Protein AF-A0A0L0FDW2-F1 (afdb_monomer)

Mean predicted aligned error: 7.67 Å

InterPro domains:
  IPR010473 Formin, GTPase-binding domain [PF06371] (20-136)
  IPR010473 Formin, GTPase-binding domain [SM01140] (1-137)
  IPR011989 Armadillo-like helical [G3DSA:1.25.10.10] (19-180)
  IPR016024 Armadillo-type fold [SSF48371] (29-174)

Nearest PDB structures (foldseek):
  2bnx-assembly1_A  TM=8.601E-01  e=2.498E-05  Mus musculus
  4yc7-assembly1_B  TM=8.307E-01  e=2.273E-05  Homo sapiens
  2bnx-assembly1_B  TM=8.643E-01  e=4.007E-05  Mus musculus
  3obv-assembly2_D  TM=8.385E-01  e=9.833E-05  Mus musculus
  4ydh-assembly1_C  TM=8.396E-01  e=1.245E-04  Homo sapiens

Sequence (180 aa):
GQAHTVEGLIQDLNGATAASDWSVDTADQLKTLKVLRIALATGALTWLESFHTSDGLAALCSATCKEIAMFPKRSAQNGSPVLQECALSLTAYMDFKEGFKSVLKSSECLQLLVKLLNIPDPKVAQNTCELLTVILYARTGHLQVMRAFTKAVPHGRNRFRSLVAQMASKPTAALMVCGL

Secondary structure (DSSP, 8-state):
-----HHHHHHHHHHHHH--STT--HHHHHHHHHHHHHHHHHS-HHHHHHHHHTTHHHHHHHHHHHHHHHHHHHGGGT-HHHHHHHHHHHHHHHHSHHHHHHHHH-HHHHHHHHHHHTSS-HHHHHHHHHHHHHHHTSTTHHHHHHHHHHHHS-TTS-TTHHHHHHHHSS--GGGGGG--

pLDDT: mean 82.85, std 17.29, range [31.41, 97.62]

Structure (mmCIF, N/CA/C/O backbone):
data_AF-A0A0L0FDW2-F1
#
_entry.id   AF-A0A0L0FDW2-F1
#
loop_
_atom_site.group_PDB
_atom_site.id
_atom_site.type_symbol
_atom_site.label_atom_id
_atom_site.label_alt_id
_atom_site.label_comp_id
_atom_site.label_asym_id
_atom_site.label_entity_id
_atom_site.label_seq_id
_atom_site.pdbx_PDB_ins_code
_atom_site.Cartn_x
_atom_site.Cartn_y
_atom_site.Cartn_z
_atom_site.occupancy
_atom_site.B_iso_or_equiv
_atom_site.auth_seq_id
_atom_site.auth_comp_id
_atom_site.auth_asym_id
_atom_site.auth_atom_id
_atom_site.pdbx_PDB_model_num
ATOM 1 N N . GLY A 1 1 ? -8.413 20.274 14.808 1.00 38.38 1 GLY A N 1
ATOM 2 C CA . GLY A 1 1 ? -8.154 19.331 13.709 1.00 38.38 1 GLY A CA 1
ATOM 3 C C . GLY A 1 1 ? -9.485 18.845 13.200 1.00 38.38 1 GLY A C 1
ATOM 4 O O . GLY A 1 1 ? -10.255 18.345 14.007 1.00 38.38 1 GLY A O 1
ATOM 5 N N . GLN A 1 2 ? -9.803 19.068 11.926 1.00 41.16 2 GLN A N 1
ATOM 6 C CA . GLN A 1 2 ? -10.971 18.428 11.321 1.00 41.16 2 GLN A CA 1
ATOM 7 C C . GLN A 1 2 ? -10.688 16.926 11.250 1.00 41.16 2 GLN A C 1
ATOM 9 O O . GLN A 1 2 ? -9.696 16.514 10.653 1.00 41.16 2 GLN A O 1
ATOM 14 N N . ALA A 1 3 ? -11.517 16.121 11.908 1.00 53.34 3 ALA A N 1
ATOM 15 C CA . ALA A 1 3 ? -11.514 14.685 11.694 1.00 53.34 3 ALA A CA 1
ATOM 16 C C . ALA A 1 3 ? -12.042 14.448 10.274 1.00 53.34 3 ALA A C 1
ATOM 18 O O . ALA A 1 3 ? -13.223 14.667 10.012 1.00 53.34 3 ALA A O 1
ATOM 19 N N . HIS A 1 4 ? -11.161 14.080 9.344 1.00 72.44 4 HIS A N 1
ATOM 20 C CA . HIS A 1 4 ? -11.595 13.623 8.030 1.00 72.44 4 HIS A CA 1
ATOM 21 C C . HIS A 1 4 ? -12.392 12.325 8.220 1.00 72.44 4 HIS A C 1
ATOM 23 O O . HIS A 1 4 ? -11.932 11.400 8.897 1.00 72.44 4 HIS A O 1
ATOM 29 N N . THR A 1 5 ? -13.608 12.278 7.678 1.00 89.44 5 THR A N 1
ATOM 30 C CA . THR A 1 5 ? -14.436 11.069 7.716 1.00 89.44 5 THR A CA 1
ATOM 31 C C . THR A 1 5 ? -13.824 9.996 6.818 1.00 89.44 5 THR A C 1
ATOM 33 O O . THR A 1 5 ? -13.103 10.305 5.864 1.00 89.44 5 THR A O 1
ATOM 36 N N . VAL A 1 6 ? -14.092 8.728 7.132 1.00 91.56 6 VAL A N 1
ATOM 37 C CA . VAL A 1 6 ? -13.619 7.590 6.330 1.00 91.56 6 VAL A CA 1
ATOM 38 C C . VAL A 1 6 ? -14.132 7.710 4.898 1.00 91.56 6 VAL A C 1
ATOM 40 O O . VAL A 1 6 ? -13.360 7.608 3.948 1.00 91.56 6 VAL A O 1
ATOM 43 N N . GLU A 1 7 ? -15.419 8.008 4.750 1.00 91.44 7 GLU A N 1
ATOM 44 C CA . GLU A 1 7 ? -16.098 8.141 3.467 1.00 91.44 7 GLU A CA 1
ATOM 45 C C . GLU A 1 7 ? -15.519 9.298 2.652 1.00 91.44 7 GLU A C 1
ATOM 47 O O . GLU A 1 7 ? -15.311 9.150 1.451 1.00 91.44 7 GLU A O 1
ATOM 52 N N . GLY A 1 8 ? -15.191 10.417 3.311 1.00 90.31 8 GLY A N 1
ATOM 53 C CA . GLY A 1 8 ? -14.559 11.568 2.672 1.00 90.31 8 GLY A CA 1
ATOM 54 C C . GLY A 1 8 ? -13.188 11.219 2.100 1.00 90.31 8 GLY A C 1
ATOM 55 O O . GLY A 1 8 ? -12.939 11.467 0.928 1.00 90.31 8 GLY A O 1
ATOM 56 N N . LEU A 1 9 ? -12.326 10.551 2.876 1.00 91.38 9 LEU A N 1
ATOM 57 C CA . LEU A 1 9 ? -11.007 10.140 2.377 1.00 91.38 9 LEU A CA 1
ATOM 58 C C . LEU A 1 9 ? -11.100 9.114 1.249 1.00 91.38 9 LEU A C 1
ATOM 60 O O . LEU A 1 9 ? -10.334 9.187 0.292 1.00 91.38 9 LEU A O 1
ATOM 64 N N . ILE A 1 10 ? -12.025 8.158 1.336 1.00 91.19 10 ILE A N 1
ATOM 65 C CA . ILE A 1 10 ? -12.233 7.172 0.269 1.00 91.19 10 ILE A CA 1
ATOM 66 C C . ILE A 1 10 ? -12.749 7.859 -0.996 1.00 91.19 10 ILE A C 1
ATOM 68 O O . ILE A 1 10 ? -12.279 7.557 -2.096 1.00 91.19 10 ILE A O 1
ATOM 72 N N . GLN A 1 11 ? -13.667 8.813 -0.852 1.00 89.56 11 GLN A N 1
ATOM 73 C CA . GLN A 1 11 ? -14.139 9.626 -1.961 1.00 89.56 11 GLN A CA 1
ATOM 74 C C . GLN A 1 11 ? -13.021 10.488 -2.544 1.00 89.56 11 GLN A C 1
ATOM 76 O O . GLN A 1 11 ? -12.950 10.574 -3.760 1.00 89.56 11 GLN A O 1
ATOM 81 N N . ASP A 1 12 ? -12.128 11.064 -1.744 1.00 89.50 12 ASP A N 1
ATOM 82 C CA . ASP A 1 12 ? -10.996 11.853 -2.242 1.00 89.50 12 ASP A CA 1
ATOM 83 C C . ASP A 1 12 ? -10.001 10.967 -3.014 1.00 89.50 12 ASP A C 1
ATOM 85 O O . ASP A 1 12 ? -9.594 11.304 -4.129 1.00 89.50 12 ASP A O 1
ATOM 89 N N . LEU A 1 13 ? -9.675 9.782 -2.476 1.00 87.56 13 LEU A N 1
ATOM 90 C CA . LEU A 1 13 ? -8.828 8.786 -3.148 1.00 87.56 13 LEU A CA 1
ATOM 91 C C . LEU A 1 13 ? -9.428 8.339 -4.486 1.00 87.56 13 LEU A C 1
ATOM 93 O O . LEU A 1 13 ? -8.699 8.200 -5.467 1.00 87.56 13 LEU A O 1
ATOM 97 N N . ASN A 1 14 ? -10.746 8.128 -4.534 1.00 84.69 14 ASN A N 1
ATOM 98 C CA . ASN A 1 14 ? -11.467 7.716 -5.737 1.00 84.69 14 ASN A CA 1
ATOM 99 C C . ASN A 1 14 ? -11.784 8.894 -6.675 1.00 84.69 14 ASN A C 1
ATOM 101 O O . ASN A 1 14 ? -11.825 8.727 -7.889 1.00 84.69 14 ASN A O 1
ATOM 105 N N . GLY A 1 15 ? -11.982 10.103 -6.167 1.00 71.12 15 GLY A N 1
ATOM 106 C CA . GLY A 1 15 ? -12.267 11.314 -6.939 1.00 71.12 15 GLY A CA 1
ATOM 107 C C . GLY A 1 15 ? -11.056 11.726 -7.764 1.00 71.12 15 GLY A C 1
ATOM 108 O O . GLY A 1 15 ? -11.181 12.038 -8.949 1.00 71.12 15 GLY A O 1
ATOM 109 N N . ALA A 1 16 ? -9.862 11.536 -7.199 1.00 60.09 16 ALA A N 1
ATOM 110 C CA . ALA A 1 16 ? -8.617 11.571 -7.949 1.00 60.09 16 ALA A CA 1
ATOM 111 C C . ALA A 1 16 ? -8.570 10.546 -9.097 1.00 60.09 16 ALA A C 1
ATOM 113 O O . ALA A 1 16 ? -7.765 10.709 -10.013 1.00 60.09 16 ALA A O 1
ATOM 114 N N . THR A 1 17 ? -9.419 9.507 -9.110 1.00 51.06 17 THR A N 1
ATOM 115 C CA . THR A 1 17 ? -9.503 8.511 -10.195 1.00 51.06 17 THR A CA 1
ATOM 116 C C . THR A 1 17 ? -10.485 8.881 -11.310 1.00 51.06 17 THR A C 1
ATOM 118 O O . THR A 1 17 ? -10.155 8.602 -12.463 1.00 51.06 17 THR A O 1
ATOM 121 N N . ALA A 1 18 ? -11.597 9.568 -11.011 1.00 47.50 18 ALA A N 1
ATOM 122 C CA . ALA A 1 18 ? -12.702 9.829 -11.948 1.00 47.50 18 ALA A CA 1
ATOM 123 C C . ALA A 1 18 ? -12.450 10.964 -12.959 1.00 47.50 18 ALA A C 1
ATOM 125 O O . ALA A 1 18 ? -13.062 10.985 -14.027 1.00 47.50 18 ALA A O 1
ATOM 126 N N . ALA A 1 19 ? -11.539 11.892 -12.663 1.00 44.72 19 ALA A N 1
ATOM 127 C CA . ALA A 1 19 ? -11.177 12.935 -13.613 1.00 44.72 19 ALA A CA 1
ATOM 128 C C . ALA A 1 19 ? -10.346 12.343 -14.770 1.00 44.72 19 ALA A C 1
ATOM 130 O O . ALA A 1 19 ? -9.194 11.930 -14.594 1.00 44.72 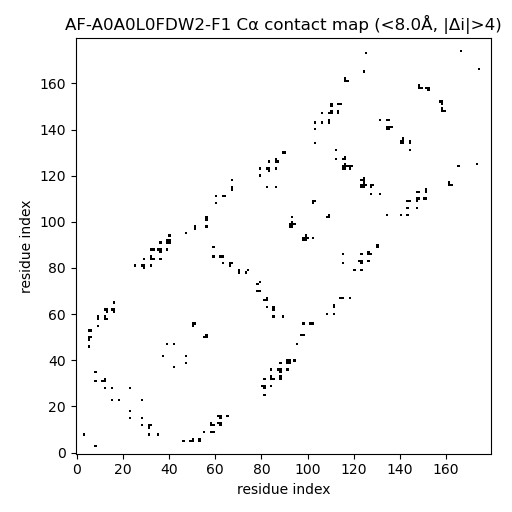19 ALA A O 1
ATOM 131 N N . SER A 1 20 ? -10.940 12.325 -15.967 1.00 45.78 20 SER A N 1
ATOM 132 C CA . SER A 1 20 ? -10.237 12.236 -17.256 1.00 45.78 20 SER A CA 1
ATOM 133 C C . SER A 1 20 ? -9.323 13.443 -17.500 1.00 45.78 20 SER A C 1
ATOM 135 O O . SER A 1 20 ? -8.468 13.400 -18.385 1.00 45.78 20 SER A O 1
ATOM 137 N N . ASP A 1 21 ? -9.476 14.493 -16.690 1.00 44.28 21 ASP A N 1
ATOM 138 C CA . ASP A 1 21 ? -8.545 15.602 -16.601 1.00 44.28 21 ASP A CA 1
ATOM 139 C C . ASP A 1 21 ? -7.313 15.192 -15.794 1.00 44.28 21 ASP A C 1
ATOM 141 O O . ASP A 1 21 ? -7.313 14.988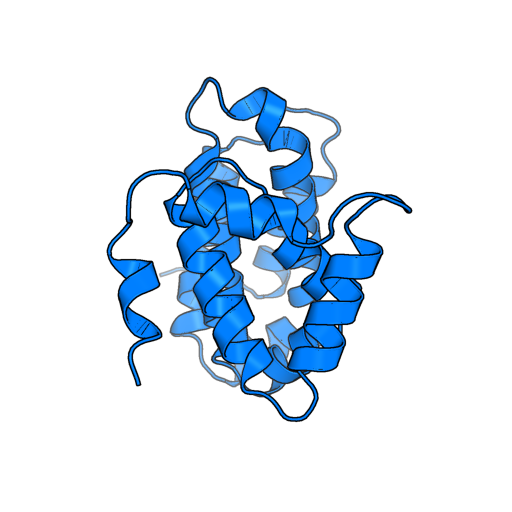 -14.581 1.00 44.28 21 ASP A O 1
ATOM 145 N N . TRP A 1 22 ? -6.208 15.106 -16.519 1.00 52.22 22 TRP A N 1
ATOM 146 C CA . TRP A 1 22 ? -4.833 14.922 -16.059 1.00 52.22 22 TRP A CA 1
ATOM 147 C C . TRP A 1 22 ? -4.347 16.029 -15.099 1.00 52.22 22 TRP A C 1
ATOM 149 O O . TRP A 1 22 ? -3.197 15.978 -14.661 1.00 52.22 22 TRP A O 1
ATOM 159 N N . SER A 1 23 ? -5.209 16.996 -14.763 1.00 49.44 23 SER A N 1
ATOM 160 C CA . SER A 1 23 ? -4.947 18.136 -13.888 1.00 49.44 23 SER A CA 1
ATOM 161 C C . SER A 1 23 ? -5.224 17.877 -12.407 1.00 49.44 23 SER A C 1
ATOM 163 O O . SER A 1 23 ? -5.205 18.842 -11.648 1.00 49.44 23 SER A O 1
ATOM 165 N N . VAL A 1 24 ? -5.506 16.635 -11.973 1.00 57.72 24 VAL A N 1
ATOM 166 C CA . VAL A 1 24 ? -5.530 16.334 -10.528 1.00 57.72 24 VAL A CA 1
ATOM 167 C C . VAL A 1 24 ? -4.195 16.788 -9.953 1.00 57.72 24 VAL A C 1
ATOM 169 O O . VAL A 1 24 ? -3.144 16.237 -10.312 1.00 57.72 24 VAL A O 1
ATOM 172 N N . ASP A 1 25 ? -4.255 17.828 -9.120 1.00 70.81 25 ASP A N 1
ATOM 173 C CA . ASP A 1 25 ? -3.075 18.460 -8.563 1.00 70.81 25 ASP A CA 1
ATOM 174 C C . ASP A 1 25 ? -2.329 17.404 -7.748 1.00 70.81 25 ASP A C 1
ATOM 176 O O . ASP A 1 25 ? -2.845 16.804 -6.803 1.00 70.81 25 ASP A O 1
ATOM 180 N N . THR A 1 26 ? -1.094 17.134 -8.162 1.00 77.12 26 THR A N 1
ATOM 181 C CA . THR A 1 26 ? -0.221 16.175 -7.482 1.00 77.12 26 THR A CA 1
ATOM 182 C C . THR A 1 26 ? -0.021 16.595 -6.020 1.00 77.12 26 THR A C 1
ATOM 184 O O . THR A 1 26 ? 0.167 15.736 -5.159 1.00 77.12 26 THR A O 1
ATOM 187 N N . ALA A 1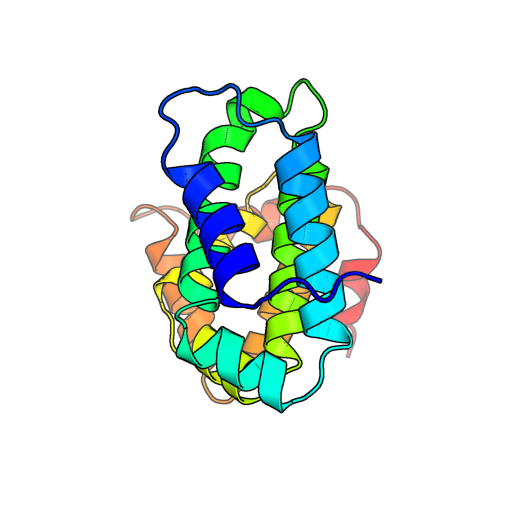 27 ? -0.123 17.897 -5.720 1.00 83.00 27 ALA A N 1
ATOM 188 C CA . ALA A 1 27 ? -0.089 18.428 -4.365 1.00 83.00 27 ALA A CA 1
ATOM 189 C C . ALA A 1 27 ? -1.318 18.028 -3.531 1.00 83.00 27 ALA A C 1
ATOM 191 O O . ALA A 1 27 ? -1.154 17.631 -2.374 1.00 83.00 27 ALA A O 1
ATOM 192 N N . ASP A 1 28 ? -2.521 18.066 -4.107 1.00 84.31 28 ASP A N 1
ATOM 193 C CA . ASP A 1 28 ? -3.753 17.674 -3.414 1.00 84.31 28 ASP A CA 1
ATOM 194 C C . ASP A 1 28 ? -3.771 16.172 -3.138 1.00 84.31 28 ASP A C 1
ATOM 196 O O . ASP A 1 28 ? -3.999 15.756 -2.002 1.00 84.31 28 ASP A O 1
ATOM 200 N N . GLN A 1 29 ? -3.403 15.354 -4.129 1.00 85.62 29 GLN A N 1
ATOM 201 C CA . GLN A 1 29 ? -3.285 13.906 -3.937 1.00 85.62 29 GLN A CA 1
ATOM 202 C C . GLN A 1 29 ? -2.261 13.564 -2.846 1.00 85.62 29 GLN A C 1
ATOM 204 O O . GLN A 1 29 ? -2.504 12.712 -1.987 1.00 85.62 29 GLN A O 1
ATOM 209 N N . LEU A 1 30 ? -1.115 14.253 -2.847 1.00 90.19 30 LEU A N 1
ATOM 210 C CA . LEU A 1 30 ? -0.089 14.084 -1.823 1.00 90.19 30 LEU A CA 1
ATOM 211 C C . LEU A 1 30 ? -0.609 14.459 -0.431 1.00 90.19 30 LEU A C 1
ATOM 213 O O . LEU A 1 30 ? -0.305 13.778 0.549 1.00 90.19 30 LEU A O 1
ATOM 217 N N . LYS A 1 31 ? -1.380 15.544 -0.328 1.00 91.50 31 LYS A N 1
ATOM 218 C CA . LYS A 1 31 ? -1.979 15.995 0.930 1.00 91.50 31 LYS A CA 1
ATOM 219 C C . LYS A 1 31 ? -2.987 14.974 1.454 1.00 91.50 31 LYS A C 1
ATOM 221 O O . LYS A 1 31 ? -2.894 14.606 2.625 1.00 91.50 31 LYS A O 1
ATOM 226 N N . THR A 1 32 ? -3.878 14.473 0.601 1.00 92.50 32 THR A N 1
ATOM 227 C CA . THR A 1 32 ? -4.856 13.433 0.955 1.00 92.50 32 THR A CA 1
ATOM 228 C C . THR A 1 32 ? -4.165 12.171 1.462 1.00 92.50 32 THR A C 1
ATOM 230 O O . THR A 1 32 ? -4.510 11.671 2.531 1.00 92.50 32 THR A O 1
ATOM 233 N N . LEU A 1 33 ? -3.127 11.692 0.768 1.00 94.25 33 LEU A N 1
ATOM 234 C CA . LEU A 1 33 ? -2.369 10.511 1.199 1.00 94.25 33 LEU A CA 1
ATOM 235 C C . LEU A 1 33 ? -1.627 10.731 2.522 1.00 94.25 33 LEU A C 1
ATOM 237 O O . LEU A 1 33 ? -1.595 9.833 3.357 1.00 94.25 33 LEU A O 1
ATOM 241 N N . LYS A 1 34 ? -1.078 11.926 2.768 1.00 95.31 34 LYS A N 1
ATOM 242 C CA . LYS A 1 34 ? -0.451 12.251 4.060 1.00 95.31 34 LYS A CA 1
ATOM 243 C C . LYS A 1 34 ? -1.454 12.228 5.209 1.00 95.31 34 LYS A C 1
ATOM 245 O O . LYS A 1 34 ? -1.144 11.693 6.272 1.00 95.31 34 LYS A O 1
ATOM 250 N N . VAL A 1 35 ? -2.641 12.799 5.001 1.00 95.38 35 VAL A N 1
ATOM 251 C CA . VAL A 1 35 ? -3.737 12.753 5.981 1.00 95.38 35 VAL A CA 1
ATOM 252 C C . VAL A 1 35 ? -4.155 11.307 6.232 1.00 95.38 35 VAL A C 1
ATOM 254 O O . VAL A 1 35 ? -4.236 10.898 7.389 1.00 95.38 35 VAL A O 1
ATOM 257 N N . LEU A 1 36 ? -4.339 10.520 5.167 1.00 96.62 36 LEU A N 1
ATOM 258 C CA . LEU A 1 36 ? -4.668 9.101 5.259 1.00 96.62 36 LEU A CA 1
ATOM 259 C C . LEU A 1 36 ? -3.614 8.326 6.052 1.00 96.62 36 LEU A C 1
ATOM 261 O O . LEU A 1 36 ? -3.969 7.607 6.977 1.00 96.62 36 LEU A O 1
ATOM 265 N N . ARG A 1 37 ? -2.325 8.486 5.735 1.00 97.06 37 ARG A N 1
ATOM 266 C CA . ARG A 1 37 ? -1.232 7.809 6.442 1.00 97.06 37 ARG A CA 1
ATOM 267 C C . ARG A 1 37 ? -1.264 8.100 7.938 1.00 97.06 37 ARG A C 1
ATOM 269 O O . ARG A 1 37 ? -1.110 7.184 8.738 1.00 97.06 37 ARG A O 1
ATOM 276 N N . ILE A 1 38 ? -1.451 9.366 8.316 1.00 96.50 38 ILE A N 1
ATOM 277 C CA . ILE A 1 38 ? -1.544 9.760 9.727 1.00 96.50 38 ILE A CA 1
ATOM 278 C C . ILE A 1 38 ? -2.771 9.106 10.368 1.00 96.50 38 ILE A C 1
ATOM 280 O O . ILE A 1 38 ? -2.640 8.496 11.423 1.00 96.50 38 ILE A O 1
ATOM 284 N N . ALA A 1 39 ? -3.935 9.163 9.718 1.00 95.94 39 ALA A N 1
ATOM 285 C CA . ALA A 1 39 ? -5.157 8.541 10.225 1.00 95.94 39 ALA A CA 1
ATOM 286 C C . ALA A 1 39 ? -5.025 7.015 10.380 1.00 95.94 39 ALA A C 1
ATOM 288 O O . ALA A 1 39 ? -5.477 6.465 11.377 1.00 95.94 39 ALA A O 1
ATOM 289 N N . LEU A 1 40 ? -4.344 6.339 9.452 1.00 97.06 40 LEU A N 1
ATOM 290 C CA . LEU A 1 40 ? -4.040 4.911 9.541 1.00 97.06 40 LEU A CA 1
ATOM 291 C C . LEU A 1 40 ? -3.070 4.586 10.686 1.00 97.06 40 LEU A C 1
ATOM 293 O O . LEU A 1 40 ? -3.233 3.577 11.360 1.00 97.06 40 LEU A O 1
ATOM 297 N N . ALA A 1 41 ? -2.074 5.441 10.922 1.00 96.31 41 ALA A N 1
ATOM 298 C CA . ALA A 1 41 ? -1.050 5.204 11.937 1.00 96.31 41 ALA A CA 1
ATOM 299 C C . ALA A 1 41 ? -1.507 5.555 13.364 1.00 96.31 41 ALA A C 1
ATOM 301 O O . ALA A 1 41 ? -1.050 4.943 14.325 1.00 96.31 41 ALA A O 1
ATOM 302 N N . THR A 1 42 ? -2.368 6.566 13.522 1.00 95.44 42 THR A N 1
ATOM 303 C CA . THR A 1 42 ? -2.741 7.112 14.841 1.00 95.44 42 THR A CA 1
ATOM 304 C C . THR A 1 42 ? -4.239 7.069 15.128 1.00 95.44 42 THR A C 1
ATOM 306 O O . THR A 1 42 ? -4.670 7.526 16.185 1.00 95.44 42 THR A O 1
ATOM 309 N N . GLY A 1 43 ? -5.052 6.602 14.181 1.00 92.00 43 GLY A N 1
ATOM 310 C CA . GLY A 1 43 ? -6.500 6.522 14.326 1.00 92.00 43 GLY A CA 1
ATOM 311 C C . GLY A 1 43 ? -6.927 5.520 15.394 1.00 92.00 43 GLY A C 1
ATOM 312 O O . GLY A 1 43 ? -6.233 4.548 15.690 1.00 92.00 43 GLY A O 1
ATOM 313 N N . ALA A 1 44 ? -8.108 5.747 15.969 1.00 95.19 44 ALA A N 1
ATOM 314 C CA . ALA A 1 44 ? -8.730 4.764 16.845 1.00 95.19 44 ALA A CA 1
ATOM 315 C C . ALA A 1 44 ? -9.049 3.477 16.065 1.00 95.19 44 ALA A C 1
ATOM 317 O O . ALA A 1 44 ? -9.351 3.525 14.872 1.00 95.19 44 ALA A O 1
ATOM 318 N N . LEU A 1 45 ? -9.065 2.335 16.758 1.00 94.94 45 LEU A N 1
ATOM 319 C CA . LEU A 1 45 ? -9.380 1.037 16.150 1.00 94.94 45 LEU A CA 1
ATOM 320 C C . LEU A 1 45 ? -10.712 1.054 15.383 1.00 94.94 45 LEU A C 1
ATOM 322 O O . LEU A 1 45 ? -10.777 0.551 14.269 1.00 94.94 45 LEU A O 1
ATOM 326 N N . THR A 1 46 ? -11.739 1.711 15.925 1.00 95.88 46 THR A N 1
ATOM 327 C CA . THR A 1 46 ? -13.055 1.849 15.280 1.00 95.88 46 THR A CA 1
ATOM 328 C C . THR A 1 46 ? -12.994 2.596 13.947 1.00 95.88 46 THR A C 1
ATOM 330 O O . THR A 1 46 ? -13.749 2.293 13.025 1.00 95.88 46 THR A O 1
ATOM 333 N N . TRP A 1 47 ? -12.080 3.560 13.816 1.00 96.12 47 TRP A N 1
ATOM 334 C CA . TRP A 1 47 ? -11.850 4.272 12.562 1.00 96.12 47 TRP A CA 1
ATOM 335 C C . TRP A 1 47 ? -11.157 3.365 11.537 1.00 96.12 47 TRP A C 1
ATOM 337 O O . TRP A 1 47 ? -11.573 3.321 10.381 1.00 96.12 47 TRP A O 1
ATOM 347 N N . LEU A 1 48 ? -10.152 2.590 11.966 1.00 96.75 48 LEU A N 1
ATOM 348 C CA . LEU A 1 48 ? -9.449 1.620 11.114 1.00 96.75 48 LEU A CA 1
ATOM 349 C C . LEU A 1 48 ? -10.382 0.514 10.615 1.00 96.75 48 LEU A C 1
ATOM 351 O O . LEU A 1 48 ? -10.335 0.150 9.441 1.00 96.75 48 LEU A O 1
ATOM 355 N N . GLU A 1 49 ? -11.246 0.007 11.493 1.00 97.00 49 GLU A N 1
ATOM 356 C CA . GLU A 1 49 ? -12.278 -0.969 11.150 1.00 97.00 49 GLU A CA 1
ATOM 357 C C . GLU A 1 49 ? -13.252 -0.394 10.124 1.00 97.00 49 GLU A C 1
ATOM 359 O O . GLU A 1 49 ? -13.494 -1.043 9.112 1.00 97.00 49 GLU A O 1
ATOM 364 N N . SER A 1 50 ? -13.728 0.840 10.326 1.00 97.06 50 SER A N 1
ATOM 365 C CA . SER A 1 50 ? -14.603 1.524 9.366 1.00 97.06 50 SER A CA 1
ATOM 366 C C . SER A 1 50 ? -13.933 1.723 8.001 1.00 97.06 50 SER A C 1
ATOM 368 O O . SER A 1 50 ? -14.524 1.427 6.962 1.00 97.06 50 SER A O 1
ATOM 370 N N . PHE A 1 51 ? -12.665 2.147 7.974 1.00 97.19 51 PHE A N 1
ATOM 371 C CA . PHE A 1 51 ? -11.906 2.261 6.727 1.00 97.19 51 PHE A CA 1
ATOM 372 C C . PHE A 1 51 ? -11.727 0.904 6.035 1.00 97.19 51 PHE A C 1
ATOM 374 O O . PHE A 1 51 ? -11.846 0.802 4.815 1.00 97.19 51 PHE A O 1
ATOM 381 N N . HIS A 1 52 ? -11.472 -0.159 6.801 1.00 96.50 52 HIS A N 1
ATOM 382 C CA . HIS A 1 52 ? -11.344 -1.514 6.274 1.00 96.50 52 HIS A CA 1
ATOM 383 C C . HIS A 1 52 ? -12.660 -2.049 5.692 1.00 96.50 52 HIS A C 1
ATOM 385 O O . HIS A 1 52 ? -12.635 -2.614 4.601 1.00 96.50 52 HIS A O 1
ATOM 391 N N . THR A 1 53 ? -13.789 -1.868 6.382 1.00 97.00 53 THR A N 1
ATOM 392 C CA . THR A 1 53 ? -15.101 -2.358 5.928 1.00 97.00 53 THR A CA 1
ATOM 393 C C . THR A 1 53 ? -15.684 -1.541 4.780 1.00 97.00 53 THR A C 1
ATOM 395 O O . THR A 1 53 ? -16.513 -2.061 4.040 1.00 97.00 53 THR A O 1
ATOM 398 N N . SER A 1 54 ? -15.231 -0.300 4.596 1.00 95.88 54 SER A N 1
ATOM 399 C CA . SER A 1 54 ? -15.688 0.607 3.534 1.00 95.88 54 SER A CA 1
ATOM 400 C C . SER A 1 54 ? -14.864 0.512 2.240 1.00 95.88 54 SER A C 1
ATOM 402 O O . SER A 1 54 ? -14.786 1.479 1.491 1.00 95.88 54 SER A O 1
ATOM 404 N N . ASP A 1 55 ? -14.207 -0.621 1.975 1.00 94.81 55 ASP A N 1
ATOM 405 C CA . ASP A 1 55 ? -13.331 -0.830 0.807 1.00 94.81 55 ASP A CA 1
ATOM 406 C C . ASP A 1 55 ? -12.110 0.113 0.730 1.00 94.81 55 ASP A C 1
ATOM 408 O O . ASP A 1 55 ? -11.533 0.344 -0.339 1.00 94.81 55 ASP A O 1
ATOM 412 N N . GLY A 1 56 ? -11.630 0.614 1.873 1.00 96.19 56 GLY A N 1
ATOM 413 C CA . GLY A 1 56 ? -10.499 1.544 1.926 1.00 96.19 56 GLY A CA 1
ATOM 414 C C . GLY A 1 56 ? -9.201 0.992 1.322 1.00 96.19 56 GLY A C 1
ATOM 415 O O . GLY A 1 56 ? -8.459 1.729 0.668 1.00 96.19 56 GLY A O 1
ATOM 416 N N . LEU A 1 57 ? -8.944 -0.320 1.445 1.00 97.00 57 LEU A N 1
ATOM 417 C CA . LEU A 1 57 ? -7.805 -0.960 0.770 1.00 97.00 57 LEU A CA 1
ATOM 418 C C . LEU A 1 57 ? -7.939 -0.880 -0.756 1.00 97.00 57 LEU A C 1
ATOM 420 O O . LEU A 1 57 ? -6.961 -0.582 -1.438 1.00 97.00 57 LEU A O 1
ATOM 424 N N . ALA A 1 58 ? -9.133 -1.130 -1.297 1.00 96.00 58 ALA A N 1
ATOM 425 C CA . ALA A 1 58 ? -9.362 -1.087 -2.736 1.00 96.00 58 ALA A CA 1
ATOM 426 C C . ALA A 1 58 ? -9.161 0.335 -3.280 1.00 96.00 58 ALA A C 1
ATOM 428 O O . ALA A 1 58 ? -8.487 0.505 -4.299 1.00 96.00 58 ALA A O 1
ATOM 429 N N . ALA A 1 59 ? -9.654 1.350 -2.564 1.00 95.12 59 ALA A N 1
ATOM 430 C CA . ALA A 1 59 ? -9.435 2.755 -2.903 1.00 95.12 59 ALA A CA 1
ATOM 431 C C . ALA A 1 59 ? -7.939 3.121 -2.897 1.00 95.12 59 ALA A C 1
ATOM 433 O O . ALA A 1 59 ? -7.429 3.690 -3.866 1.00 95.12 59 ALA A O 1
ATOM 434 N N . LEU A 1 60 ? -7.199 2.717 -1.857 1.00 96.00 60 LEU A N 1
ATOM 435 C CA . LEU A 1 60 ? -5.755 2.951 -1.761 1.00 96.00 60 LEU A CA 1
ATOM 436 C C . LEU A 1 60 ? -4.974 2.233 -2.876 1.00 96.00 60 LEU A C 1
ATOM 438 O O . LEU A 1 60 ? -4.083 2.822 -3.496 1.00 96.00 60 LEU A O 1
ATOM 442 N N . CYS A 1 61 ? -5.321 0.980 -3.188 1.00 95.62 61 CYS A N 1
ATOM 443 C CA . CYS A 1 61 ? -4.723 0.246 -4.303 1.00 95.62 61 CYS A CA 1
ATOM 444 C C . CYS A 1 61 ? -5.036 0.900 -5.656 1.00 95.62 61 CYS A C 1
ATOM 446 O O . CYS A 1 61 ? -4.150 0.993 -6.506 1.00 95.62 61 CYS A O 1
ATOM 448 N N . SER A 1 62 ? -6.265 1.376 -5.859 1.00 93.25 62 SER A N 1
ATOM 449 C CA . SER A 1 62 ? -6.676 2.069 -7.084 1.00 93.25 62 SER A CA 1
ATOM 450 C C . SER A 1 62 ? -5.870 3.355 -7.295 1.00 93.25 62 SER A C 1
ATOM 452 O O . SER A 1 62 ? -5.241 3.528 -8.344 1.00 93.25 62 SER A O 1
ATOM 454 N N . ALA A 1 63 ? -5.780 4.198 -6.260 1.00 91.50 63 ALA A N 1
ATOM 455 C CA . ALA A 1 63 ? -4.980 5.421 -6.278 1.00 91.50 63 ALA A CA 1
ATOM 456 C C . ALA A 1 63 ? -3.498 5.127 -6.572 1.00 91.50 63 ALA A C 1
ATOM 458 O O . ALA A 1 63 ? -2.894 5.736 -7.455 1.00 91.50 63 ALA A O 1
ATOM 459 N N . THR A 1 64 ? -2.928 4.121 -5.903 1.00 93.00 64 THR A N 1
ATOM 460 C CA . THR A 1 64 ? -1.539 3.693 -6.128 1.00 93.00 64 THR A CA 1
ATOM 461 C C . THR A 1 64 ? -1.317 3.207 -7.562 1.00 93.00 64 THR A C 1
ATOM 463 O O . THR A 1 64 ? -0.331 3.572 -8.199 1.00 93.00 64 THR A O 1
ATOM 466 N N . CYS A 1 65 ? -2.235 2.402 -8.102 1.00 91.88 65 CYS A N 1
ATOM 467 C CA . CYS A 1 65 ? -2.150 1.887 -9.467 1.00 91.88 65 CYS A CA 1
ATOM 468 C C . CYS A 1 65 ? -2.163 3.022 -10.503 1.00 91.88 65 CYS A C 1
ATOM 470 O O . CYS A 1 65 ? -1.361 3.010 -11.441 1.00 91.88 65 CYS A O 1
ATOM 472 N N . LYS A 1 66 ? -3.024 4.030 -10.304 1.00 88.38 66 LYS A N 1
ATOM 473 C CA . LYS A 1 66 ? -3.087 5.222 -11.160 1.00 88.38 66 LYS A CA 1
ATOM 474 C C . LYS A 1 66 ? -1.772 5.998 -11.129 1.00 88.38 66 LYS A C 1
ATOM 476 O O . LYS A 1 66 ? -1.245 6.338 -12.186 1.00 88.38 66 LYS A O 1
ATOM 481 N N . GLU A 1 67 ? -1.201 6.216 -9.948 1.00 88.06 67 GLU A N 1
ATOM 482 C CA . GLU A 1 67 ? 0.075 6.927 -9.818 1.00 88.06 67 GLU A CA 1
ATOM 483 C C . GLU A 1 67 ? 1.241 6.166 -10.459 1.00 88.06 67 GLU A C 1
ATOM 485 O O . GLU A 1 67 ? 2.059 6.772 -11.148 1.00 88.06 67 GLU A O 1
ATOM 490 N N . ILE A 1 68 ? 1.281 4.833 -10.351 1.00 89.19 68 ILE A N 1
ATOM 491 C CA . ILE A 1 68 ? 2.273 4.014 -11.070 1.00 89.19 68 ILE A CA 1
ATOM 492 C C . ILE A 1 68 ? 2.129 4.195 -12.585 1.00 89.19 68 ILE A C 1
ATOM 494 O O . ILE A 1 68 ? 3.128 4.350 -13.286 1.00 89.19 68 ILE A O 1
ATOM 498 N N . ALA A 1 69 ? 0.898 4.191 -13.102 1.00 88.19 69 ALA A N 1
ATOM 499 C CA . ALA A 1 69 ? 0.643 4.384 -14.528 1.00 88.19 69 ALA A CA 1
ATOM 500 C C . ALA A 1 69 ? 1.030 5.795 -15.011 1.00 88.19 69 ALA A C 1
ATOM 502 O O . ALA A 1 69 ? 1.458 5.966 -16.154 1.00 88.19 69 ALA A O 1
ATOM 503 N N . MET A 1 70 ? 0.907 6.801 -14.142 1.00 83.62 70 MET A N 1
ATOM 504 C CA . MET A 1 70 ? 1.254 8.195 -14.436 1.00 83.62 70 MET A CA 1
ATOM 505 C C . MET A 1 70 ? 2.731 8.519 -14.202 1.00 83.62 70 MET A C 1
ATOM 507 O O . MET A 1 70 ? 3.221 9.519 -14.734 1.00 83.62 70 MET A O 1
ATOM 511 N N . PHE A 1 71 ? 3.460 7.671 -13.475 1.00 84.12 71 PHE A N 1
ATOM 512 C CA . PHE A 1 71 ? 4.860 7.894 -13.129 1.00 84.12 71 PHE A CA 1
ATOM 513 C C . PHE A 1 71 ? 5.753 8.232 -14.333 1.00 84.12 71 PHE A C 1
ATOM 515 O O . PHE A 1 71 ? 6.441 9.244 -14.248 1.00 84.12 71 PHE A O 1
ATOM 522 N N . PRO A 1 72 ? 5.721 7.525 -15.485 1.00 80.75 72 PRO A N 1
ATOM 523 C CA . PRO A 1 72 ? 6.580 7.870 -16.625 1.00 80.75 72 PRO A CA 1
ATOM 524 C C . PRO A 1 72 ? 6.340 9.280 -17.181 1.00 80.75 72 PRO A C 1
ATOM 526 O O . PRO A 1 72 ? 7.245 9.885 -17.743 1.00 80.75 72 PRO A O 1
ATOM 529 N N . LYS A 1 73 ? 5.119 9.811 -17.023 1.00 76.06 73 LYS A N 1
ATOM 530 C CA . LYS A 1 73 ? 4.753 11.168 -17.455 1.00 76.06 73 LYS A CA 1
ATOM 531 C C . LYS A 1 73 ? 5.157 12.224 -16.421 1.00 76.06 73 LYS A C 1
ATOM 533 O O . LYS A 1 73 ? 5.473 13.347 -16.793 1.00 76.06 73 LYS A O 1
ATOM 538 N N . ARG A 1 74 ? 5.146 11.867 -15.130 1.00 72.06 74 ARG A N 1
ATOM 539 C CA . ARG A 1 74 ? 5.412 12.766 -13.991 1.00 72.06 74 ARG A CA 1
ATOM 540 C C . ARG A 1 74 ? 6.851 12.701 -13.463 1.00 72.06 74 ARG A C 1
ATOM 542 O O . ARG A 1 74 ? 7.268 13.596 -12.729 1.00 72.06 74 ARG A O 1
ATOM 549 N N . SER A 1 75 ? 7.641 11.684 -13.822 1.00 65.38 75 SER A N 1
ATOM 550 C CA . SER A 1 75 ? 8.990 11.481 -13.267 1.00 65.38 75 SER A CA 1
ATOM 551 C C . SER A 1 75 ? 9.973 12.592 -13.646 1.00 65.38 75 SER A C 1
ATOM 553 O O . SER A 1 75 ? 10.967 12.771 -12.952 1.00 65.38 75 SER A O 1
ATOM 555 N N . ALA A 1 76 ? 9.686 13.370 -14.695 1.00 56.09 76 ALA A N 1
ATOM 556 C CA . ALA A 1 76 ? 10.469 14.545 -15.076 1.00 56.09 76 ALA A CA 1
ATOM 557 C C . ALA A 1 76 ? 10.294 15.748 -14.120 1.00 56.09 76 ALA A C 1
ATOM 559 O O . ALA A 1 76 ? 11.076 16.689 -14.194 1.00 56.09 76 ALA A O 1
ATOM 560 N N . GLN A 1 77 ? 9.277 15.743 -13.244 1.00 51.00 77 GLN A N 1
ATOM 561 C CA . GLN A 1 77 ? 8.839 16.921 -12.475 1.00 51.00 77 GLN A CA 1
ATOM 562 C C . GLN A 1 77 ? 8.578 16.637 -10.981 1.00 51.00 77 GLN A C 1
ATOM 564 O O . GLN A 1 77 ? 7.763 17.322 -10.375 1.00 51.00 77 GLN A O 1
ATOM 569 N N . ASN A 1 78 ? 9.277 15.675 -10.359 1.00 54.56 78 ASN A N 1
ATOM 570 C CA . ASN A 1 78 ? 9.119 15.271 -8.940 1.00 54.56 78 ASN A CA 1
ATOM 571 C C . ASN A 1 78 ? 8.039 14.201 -8.660 1.00 54.56 78 ASN A C 1
ATOM 573 O O . ASN A 1 78 ? 7.418 14.227 -7.607 1.00 54.56 78 ASN A O 1
ATOM 577 N N . GLY A 1 79 ? 7.809 13.234 -9.555 1.00 55.12 79 GLY A N 1
ATOM 578 C CA . GLY A 1 79 ? 6.736 12.227 -9.432 1.00 55.12 79 GLY A CA 1
ATOM 579 C C . GLY A 1 79 ? 6.855 11.146 -8.336 1.00 55.12 79 GLY A C 1
ATOM 580 O O . GLY A 1 79 ? 6.039 10.227 -8.331 1.00 55.12 79 GLY A O 1
ATOM 581 N N . SER A 1 80 ? 7.835 11.191 -7.427 1.00 73.81 80 SER A N 1
ATOM 582 C CA . SER A 1 80 ? 8.013 10.141 -6.405 1.00 73.81 80 SER A CA 1
ATOM 583 C C . SER A 1 80 ? 7.358 10.342 -5.030 1.00 73.81 80 SER A C 1
ATOM 585 O O . SER A 1 80 ? 7.005 9.327 -4.428 1.00 73.81 80 SER A O 1
ATOM 587 N N . PRO A 1 81 ? 7.105 11.563 -4.511 1.00 88.44 81 PRO A N 1
ATOM 588 C CA . PRO A 1 81 ? 6.535 11.743 -3.176 1.00 88.44 81 PRO A CA 1
ATOM 589 C C . PRO A 1 81 ? 5.152 11.111 -3.018 1.00 88.44 81 PRO A C 1
ATOM 591 O O . PRO A 1 81 ? 4.852 10.563 -1.964 1.00 88.44 81 PRO A O 1
ATOM 594 N N . VAL A 1 82 ? 4.320 11.144 -4.065 1.00 90.12 82 VAL A N 1
ATOM 595 C CA . VAL A 1 82 ? 2.979 10.537 -4.030 1.00 90.12 82 VAL A CA 1
ATOM 596 C C . VAL A 1 82 ? 3.080 9.017 -3.930 1.00 90.12 82 VAL A C 1
ATOM 598 O O . VAL A 1 82 ? 2.462 8.420 -3.057 1.00 90.12 82 VAL A O 1
ATOM 601 N N . LEU A 1 83 ? 3.918 8.387 -4.760 1.00 92.06 83 LEU A N 1
ATOM 602 C CA . LEU A 1 83 ? 4.165 6.942 -4.690 1.00 92.06 83 LEU A CA 1
ATOM 603 C C . LEU A 1 83 ? 4.802 6.525 -3.362 1.00 92.06 83 LEU A C 1
ATOM 605 O O . LEU A 1 83 ? 4.475 5.465 -2.830 1.00 92.06 83 LEU A O 1
ATOM 609 N N . GLN A 1 84 ? 5.679 7.364 -2.810 1.00 92.94 84 GLN A N 1
ATOM 610 C CA . GLN A 1 84 ? 6.265 7.141 -1.495 1.00 92.94 84 GLN A CA 1
ATOM 611 C C . GLN A 1 84 ? 5.186 7.164 -0.403 1.00 92.94 84 GLN A C 1
ATOM 613 O O . GLN A 1 84 ? 5.159 6.259 0.428 1.00 92.94 84 GLN A O 1
ATOM 618 N N . GLU A 1 85 ? 4.277 8.143 -0.413 1.00 94.62 85 GLU A N 1
ATOM 619 C CA . GLU A 1 85 ? 3.167 8.204 0.549 1.00 94.62 85 GLU A CA 1
ATOM 620 C C . GLU A 1 85 ? 2.138 7.084 0.335 1.00 94.62 85 GLU A C 1
ATOM 622 O O . GLU A 1 85 ? 1.590 6.586 1.316 1.00 94.62 85 GLU A O 1
ATOM 627 N N . CYS A 1 86 ? 1.919 6.608 -0.898 1.00 95.25 86 CYS A N 1
ATOM 628 C CA . CYS A 1 86 ? 1.133 5.394 -1.149 1.00 95.25 86 CYS A CA 1
ATOM 629 C C . CYS A 1 86 ? 1.751 4.177 -0.445 1.00 95.25 86 CYS A C 1
ATOM 631 O O . CYS A 1 86 ? 1.051 3.458 0.268 1.00 95.25 86 CYS A O 1
ATOM 633 N N . ALA A 1 87 ? 3.064 3.967 -0.601 1.00 95.38 87 ALA A N 1
ATOM 634 C CA . ALA A 1 87 ? 3.770 2.876 0.067 1.00 95.38 87 ALA A CA 1
ATOM 635 C C . ALA A 1 87 ? 3.687 3.011 1.596 1.00 95.38 87 ALA A C 1
ATOM 637 O O . ALA A 1 87 ? 3.318 2.062 2.276 1.00 95.38 87 ALA A O 1
ATOM 638 N N . LEU A 1 88 ? 3.935 4.205 2.143 1.00 96.06 88 LEU A N 1
ATOM 639 C CA . LEU A 1 88 ? 3.847 4.439 3.587 1.00 96.06 88 LEU A CA 1
ATOM 640 C C . LEU A 1 88 ? 2.421 4.276 4.141 1.00 96.06 88 LEU A C 1
ATOM 642 O O . LEU A 1 88 ? 2.251 3.811 5.266 1.00 96.06 88 LEU A O 1
ATOM 646 N N . SER A 1 89 ? 1.395 4.638 3.368 1.00 97.44 89 SER A N 1
ATOM 647 C CA . SER A 1 89 ? -0.007 4.423 3.748 1.00 97.44 89 SER A CA 1
ATOM 648 C C . SER A 1 89 ? -0.349 2.934 3.786 1.00 97.44 89 SER A C 1
ATOM 650 O O . SER A 1 89 ? -1.026 2.488 4.706 1.00 97.44 89 SER A O 1
ATOM 652 N N . LEU A 1 90 ? 0.159 2.142 2.833 1.00 97.56 90 LEU A N 1
ATOM 653 C CA . LEU A 1 90 ? 0.022 0.683 2.862 1.00 97.56 90 LEU A CA 1
ATOM 654 C C . LEU A 1 90 ? 0.731 0.073 4.078 1.00 97.56 90 LEU A C 1
ATOM 656 O O . LEU A 1 90 ? 0.181 -0.839 4.689 1.00 97.56 90 LEU A O 1
ATOM 660 N N . THR A 1 91 ? 1.897 0.602 4.468 1.00 95.94 91 THR A N 1
ATOM 661 C CA . THR A 1 91 ? 2.591 0.188 5.700 1.00 95.94 91 THR A CA 1
ATOM 662 C C . THR A 1 91 ? 1.725 0.437 6.924 1.00 95.94 91 THR A C 1
ATOM 664 O O . THR A 1 91 ? 1.421 -0.506 7.647 1.00 95.94 91 THR A O 1
ATOM 667 N N . ALA A 1 92 ? 1.235 1.667 7.097 1.00 97.00 92 ALA A N 1
ATOM 668 C CA . ALA A 1 92 ? 0.368 2.009 8.222 1.00 97.00 92 ALA A CA 1
ATOM 669 C C . ALA A 1 92 ? -0.917 1.157 8.246 1.00 97.00 92 ALA A C 1
ATOM 671 O O . ALA A 1 92 ? -1.374 0.738 9.305 1.00 97.00 92 ALA A O 1
ATOM 672 N N . TYR A 1 93 ? -1.487 0.840 7.079 1.00 97.62 93 TYR A N 1
ATOM 673 C CA . TYR A 1 93 ? -2.643 -0.053 6.987 1.00 97.62 93 TYR A CA 1
ATOM 674 C C . TYR A 1 93 ? -2.327 -1.497 7.407 1.00 97.62 93 TYR A C 1
ATOM 676 O O . TYR A 1 93 ? -3.182 -2.178 7.971 1.00 97.62 93 TYR A O 1
ATOM 684 N N . MET A 1 94 ? -1.116 -1.986 7.138 1.00 96.88 94 MET A N 1
ATOM 685 C CA . MET A 1 94 ? -0.688 -3.329 7.530 1.00 96.88 94 MET A CA 1
ATOM 686 C C . MET A 1 94 ? -0.337 -3.454 9.017 1.00 96.88 94 MET A C 1
ATOM 688 O O . MET A 1 94 ? -0.377 -4.566 9.537 1.00 96.88 94 MET A O 1
ATOM 692 N N . ASP A 1 95 ? -0.062 -2.358 9.723 1.00 95.75 95 ASP A N 1
ATOM 693 C CA . ASP A 1 95 ? 0.103 -2.393 11.185 1.00 95.75 95 ASP A CA 1
ATOM 694 C C . ASP A 1 95 ? -1.216 -2.753 11.894 1.00 95.75 95 ASP A C 1
ATOM 696 O O . ASP A 1 95 ? -1.235 -3.327 12.987 1.00 95.75 95 ASP A O 1
ATOM 700 N N . PHE A 1 96 ? -2.349 -2.503 11.233 1.00 95.81 96 PHE A N 1
ATOM 701 C CA . PHE A 1 96 ? -3.650 -3.007 11.641 1.00 95.81 96 PHE A CA 1
ATOM 702 C C . PHE A 1 96 ? -3.838 -4.476 11.224 1.00 95.81 96 PHE A C 1
ATOM 704 O O . PHE A 1 96 ? -3.803 -4.827 10.046 1.00 95.81 96 PHE A O 1
ATOM 711 N N . LYS A 1 97 ? -4.126 -5.357 12.194 1.00 95.69 97 LYS A N 1
ATOM 712 C CA . LYS A 1 97 ? -4.226 -6.819 11.999 1.00 95.69 97 LYS A CA 1
ATOM 713 C C . LYS A 1 97 ? -5.145 -7.255 10.850 1.00 95.69 97 LYS A C 1
ATOM 715 O O . LYS A 1 97 ? -4.767 -8.141 10.079 1.00 95.69 97 LYS A O 1
ATOM 720 N N . GLU A 1 98 ? -6.357 -6.705 10.744 1.00 97.12 98 GLU A N 1
ATOM 721 C CA . GLU A 1 98 ? -7.262 -7.077 9.642 1.00 97.12 98 GLU A CA 1
ATOM 722 C C . GLU A 1 98 ? -6.819 -6.452 8.314 1.00 97.12 98 GLU A C 1
ATOM 724 O O . GLU A 1 98 ? -6.957 -7.086 7.266 1.00 97.12 98 GLU A O 1
ATOM 729 N N . GLY A 1 99 ? -6.169 -5.286 8.359 1.00 97.19 99 GLY A N 1
ATOM 730 C CA . GLY A 1 99 ? -5.517 -4.681 7.201 1.00 97.19 99 GLY A CA 1
ATOM 731 C C . GLY A 1 99 ? -4.403 -5.561 6.636 1.00 97.19 99 GLY A C 1
ATOM 732 O O . GLY A 1 99 ? -4.428 -5.901 5.450 1.00 97.19 99 GLY A O 1
ATOM 733 N N . PHE A 1 100 ? -3.505 -6.059 7.492 1.00 97.19 100 PHE A N 1
ATOM 734 C CA . PHE A 1 100 ? -2.480 -7.035 7.115 1.00 97.19 100 PHE A CA 1
ATOM 735 C C . PHE A 1 100 ? -3.069 -8.279 6.447 1.00 97.19 100 PHE A C 1
ATOM 737 O O . PHE A 1 100 ? -2.644 -8.679 5.362 1.00 97.19 100 PHE A O 1
ATOM 744 N N . LYS A 1 101 ? -4.078 -8.894 7.076 1.00 96.75 101 LYS A N 1
ATOM 745 C CA . LYS A 1 101 ? -4.746 -10.082 6.528 1.00 96.75 101 LYS A CA 1
ATOM 746 C C . LYS A 1 101 ? -5.394 -9.801 5.175 1.00 96.75 101 LYS A C 1
ATOM 748 O O . LYS A 1 101 ? -5.393 -10.688 4.322 1.00 96.75 101 LYS A O 1
ATOM 753 N N . SER A 1 102 ? -5.962 -8.612 4.990 1.00 96.69 102 SER A N 1
ATOM 754 C CA . SER A 1 102 ? -6.573 -8.195 3.728 1.00 96.69 102 SER A CA 1
ATOM 755 C C . SER A 1 102 ? -5.530 -8.085 2.616 1.00 96.69 102 SER A C 1
ATOM 757 O O . SER A 1 102 ? -5.686 -8.700 1.559 1.00 96.69 102 SER A O 1
ATOM 759 N N . VAL A 1 103 ? -4.402 -7.418 2.891 1.00 96.88 103 VAL A N 1
ATOM 760 C CA . VAL A 1 103 ? -3.271 -7.316 1.953 1.00 96.88 103 VAL A CA 1
ATOM 761 C C . VAL A 1 103 ? -2.722 -8.697 1.599 1.00 96.88 103 VAL A C 1
ATOM 763 O O . VAL A 1 103 ? -2.548 -9.006 0.422 1.00 96.88 103 VAL A O 1
ATOM 766 N N . LEU A 1 104 ? -2.522 -9.561 2.598 1.00 95.62 104 LEU A N 1
ATOM 767 C CA . LEU A 1 104 ? -2.032 -10.927 2.407 1.00 95.62 104 LEU A CA 1
ATOM 768 C C . LEU A 1 104 ? -2.965 -11.759 1.504 1.00 95.62 104 LEU A C 1
ATOM 770 O O . LEU A 1 104 ? -2.519 -12.627 0.760 1.00 95.62 104 LEU A O 1
ATOM 774 N N . LYS A 1 105 ? -4.278 -11.516 1.543 1.00 94.56 105 LYS A N 1
ATOM 775 C CA . LYS A 1 105 ? -5.260 -12.243 0.721 1.00 94.56 105 LYS A CA 1
ATOM 776 C C . LYS A 1 105 ? -5.461 -11.639 -0.672 1.00 94.56 105 LYS A C 1
ATOM 778 O O . LYS A 1 105 ? -5.888 -12.362 -1.571 1.00 94.56 105 LYS A O 1
ATOM 783 N N . SER A 1 106 ? -5.159 -10.357 -0.869 1.00 95.25 106 SER A N 1
ATOM 784 C CA . SER A 1 106 ? -5.390 -9.663 -2.138 1.00 95.25 106 SER A CA 1
ATOM 785 C C . SER A 1 106 ? -4.272 -9.935 -3.148 1.00 95.25 106 SER A C 1
ATOM 787 O O . SER A 1 106 ? -3.161 -9.407 -3.058 1.00 95.25 106 SER A O 1
ATOM 789 N N . SER A 1 107 ? -4.574 -10.734 -4.178 1.00 92.62 107 SER A N 1
ATOM 790 C CA . SER A 1 107 ? -3.622 -10.996 -5.266 1.00 92.62 107 SER A CA 1
ATOM 791 C C . SER A 1 107 ? -3.301 -9.725 -6.056 1.00 92.62 107 SER A C 1
ATOM 793 O O . SER A 1 107 ? -2.223 -9.634 -6.644 1.00 92.62 107 SER A O 1
ATOM 795 N N . GLU A 1 108 ? -4.235 -8.786 -6.125 1.00 92.25 108 GLU A N 1
ATOM 796 C CA . GLU A 1 108 ? -4.141 -7.511 -6.827 1.00 92.25 108 GLU A CA 1
ATOM 797 C C . GLU A 1 108 ? -3.201 -6.569 -6.076 1.00 92.25 108 GLU A C 1
ATOM 799 O O . GLU A 1 108 ? -2.269 -6.035 -6.681 1.00 92.25 108 GLU A O 1
ATOM 804 N N . CYS A 1 109 ? -3.370 -6.443 -4.754 1.00 95.75 109 CYS A N 1
ATOM 805 C CA . CYS A 1 109 ? -2.490 -5.642 -3.907 1.00 95.75 109 CYS A CA 1
ATOM 806 C C . CYS A 1 109 ? -1.051 -6.175 -3.934 1.00 95.75 109 CYS A C 1
ATOM 808 O O . CYS A 1 109 ? -0.108 -5.407 -4.098 1.00 95.75 109 CYS A O 1
ATOM 810 N N . LEU A 1 110 ? -0.849 -7.493 -3.858 1.00 95.50 110 LEU A N 1
ATOM 811 C CA . LEU A 1 110 ? 0.501 -8.066 -3.922 1.00 95.50 110 LEU A CA 1
ATOM 8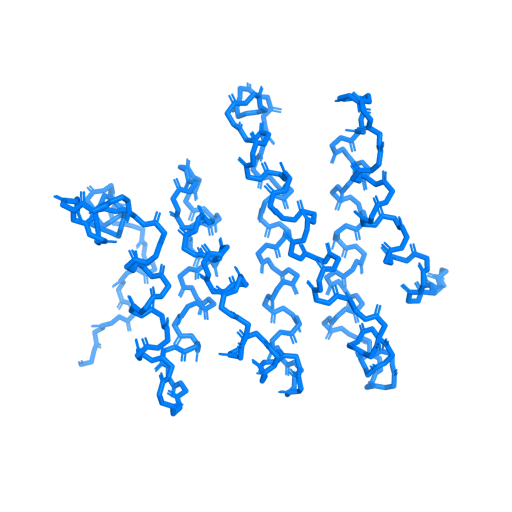12 C C . LEU A 1 110 ? 1.172 -7.825 -5.284 1.00 95.50 110 LEU A C 1
ATOM 814 O O . LEU A 1 110 ? 2.362 -7.520 -5.347 1.00 95.50 110 LEU A O 1
ATOM 818 N N . GLN A 1 111 ? 0.423 -7.917 -6.388 1.00 93.06 111 GLN A N 1
ATOM 819 C CA . GLN A 1 111 ? 0.939 -7.557 -7.715 1.00 93.06 111 GLN A CA 1
ATOM 820 C C . GLN A 1 111 ? 1.259 -6.063 -7.816 1.00 93.06 111 GLN A C 1
ATOM 822 O O . GLN A 1 111 ? 2.229 -5.686 -8.472 1.00 93.06 111 GLN A O 1
ATOM 827 N N . LEU A 1 112 ? 0.463 -5.214 -7.166 1.00 94.19 112 LEU A N 1
ATOM 828 C CA . LEU A 1 112 ? 0.706 -3.780 -7.087 1.00 94.19 112 LEU A CA 1
ATOM 829 C C . LEU A 1 112 ? 2.006 -3.467 -6.333 1.00 94.19 112 LEU A C 1
ATOM 831 O O . LEU A 1 112 ? 2.790 -2.661 -6.825 1.00 94.19 112 LEU A O 1
ATOM 835 N N . LEU A 1 113 ? 2.284 -4.143 -5.214 1.00 94.31 113 LEU A N 1
ATOM 836 C CA . LEU A 1 113 ? 3.560 -4.009 -4.498 1.00 94.31 113 LEU A CA 1
ATOM 837 C C . LEU A 1 113 ? 4.747 -4.395 -5.393 1.00 94.31 113 LEU A C 1
ATOM 839 O O . LEU A 1 113 ? 5.739 -3.678 -5.456 1.00 94.31 113 LEU A O 1
ATOM 843 N N . VAL A 1 114 ? 4.634 -5.471 -6.178 1.00 91.62 114 VAL A N 1
ATOM 844 C CA . VAL A 1 114 ? 5.683 -5.821 -7.154 1.00 91.62 114 VAL A CA 1
ATOM 845 C C . VAL A 1 114 ? 5.854 -4.730 -8.220 1.00 91.62 114 VAL A C 1
ATOM 847 O O . VAL A 1 114 ? 6.975 -4.449 -8.638 1.00 91.62 114 VAL A O 1
ATOM 850 N N . LYS A 1 115 ? 4.770 -4.077 -8.660 1.00 90.44 115 LYS A N 1
ATOM 851 C CA . LYS A 1 115 ? 4.855 -2.934 -9.585 1.00 90.44 115 LYS A CA 1
ATOM 852 C C . LYS A 1 115 ? 5.513 -1.712 -8.936 1.00 90.44 115 LYS A C 1
ATOM 854 O O . LYS A 1 115 ? 6.325 -1.076 -9.600 1.00 90.44 115 LYS A O 1
ATOM 859 N N . LEU A 1 116 ? 5.215 -1.413 -7.668 1.00 90.19 116 LEU A N 1
ATOM 860 C CA . LEU A 1 116 ? 5.866 -0.336 -6.909 1.00 90.19 116 LEU A CA 1
ATOM 861 C C . LEU A 1 116 ? 7.376 -0.553 -6.785 1.00 90.19 116 LEU A C 1
ATOM 863 O O . LEU A 1 116 ? 8.147 0.382 -6.961 1.00 90.19 116 LEU A O 1
ATOM 867 N N . LEU A 1 117 ? 7.808 -1.794 -6.567 1.00 88.94 117 LEU A N 1
ATOM 868 C CA . LEU A 1 117 ? 9.226 -2.148 -6.494 1.00 88.94 117 LEU A CA 1
ATOM 869 C C . LEU A 1 117 ? 9.987 -1.859 -7.806 1.00 88.94 117 LEU A C 1
ATOM 871 O O . LEU A 1 117 ? 11.199 -1.640 -7.800 1.00 88.94 117 LEU A O 1
ATOM 875 N N . ASN A 1 118 ? 9.276 -1.854 -8.937 1.00 84.62 118 ASN A N 1
ATOM 876 C CA . ASN A 1 118 ? 9.840 -1.554 -10.254 1.00 84.62 118 ASN A CA 1
ATOM 877 C C . ASN A 1 118 ? 9.969 -0.051 -10.525 1.00 84.62 118 ASN A C 1
ATOM 879 O O . ASN A 1 118 ? 10.507 0.325 -11.569 1.00 84.62 118 ASN A O 1
ATOM 883 N N . ILE A 1 119 ? 9.462 0.805 -9.635 1.00 86.00 119 ILE A N 1
ATOM 884 C CA . ILE A 1 119 ? 9.624 2.248 -9.755 1.00 86.00 119 ILE A CA 1
ATOM 885 C C . ILE A 1 119 ? 11.109 2.580 -9.545 1.00 86.00 119 ILE A C 1
ATOM 887 O O . ILE A 1 119 ? 11.688 2.166 -8.538 1.00 86.00 119 ILE A O 1
ATOM 891 N N . PRO A 1 120 ? 11.750 3.326 -10.464 1.00 82.81 120 PRO A N 1
ATOM 892 C CA . PRO A 1 120 ? 13.150 3.729 -10.353 1.00 82.81 120 PRO A CA 1
ATOM 893 C C . PRO A 1 120 ? 13.327 4.890 -9.355 1.00 82.81 120 PRO A C 1
ATOM 895 O O . PRO A 1 120 ? 13.956 5.898 -9.664 1.00 82.81 120 PRO A O 1
ATOM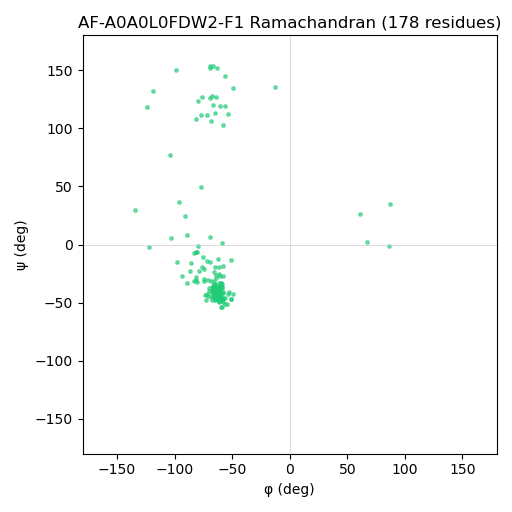 898 N N . ASP A 1 121 ? 12.750 4.758 -8.161 1.00 83.69 121 ASP A N 1
ATOM 899 C CA . ASP A 1 121 ? 12.958 5.644 -7.019 1.00 83.69 121 ASP A CA 1
ATOM 900 C C . ASP A 1 121 ? 13.431 4.799 -5.821 1.00 83.69 121 ASP A C 1
ATOM 902 O O . ASP A 1 121 ? 12.687 3.922 -5.365 1.00 83.69 121 ASP A O 1
ATOM 906 N N . PRO A 1 122 ? 14.647 5.037 -5.292 1.00 83.44 122 PRO A N 1
ATOM 907 C CA . PRO A 1 122 ? 15.204 4.233 -4.205 1.00 83.44 122 PRO A CA 1
ATOM 908 C C . PRO A 1 122 ? 14.366 4.233 -2.922 1.00 83.44 122 PRO A C 1
ATOM 910 O O . PRO A 1 122 ? 14.326 3.218 -2.231 1.00 83.44 122 PRO A O 1
ATOM 913 N N . LYS A 1 123 ? 13.680 5.336 -2.594 1.00 86.44 123 LYS A N 1
ATOM 914 C CA . LYS A 1 123 ? 12.851 5.429 -1.381 1.00 86.44 123 LYS A CA 1
ATOM 915 C C . LYS A 1 123 ? 11.570 4.622 -1.540 1.00 86.44 123 LYS A C 1
ATOM 917 O O . LYS A 1 123 ? 11.186 3.896 -0.628 1.00 86.44 123 LYS A O 1
ATOM 922 N N . VAL A 1 124 ? 10.926 4.715 -2.705 1.00 89.69 124 VAL A N 1
ATOM 923 C CA . VAL A 1 124 ? 9.745 3.894 -3.022 1.00 89.69 124 VAL A CA 1
ATOM 924 C C . VAL A 1 124 ? 10.119 2.413 -3.010 1.00 89.69 124 VAL A C 1
ATOM 926 O O . VAL A 1 124 ? 9.416 1.610 -2.394 1.00 89.69 124 VAL A O 1
ATOM 929 N N . ALA A 1 125 ? 11.245 2.056 -3.634 1.00 87.38 125 ALA A N 1
ATOM 930 C CA . ALA A 1 125 ? 11.746 0.688 -3.651 1.00 87.38 125 ALA A CA 1
ATOM 931 C C . ALA A 1 125 ? 12.044 0.172 -2.235 1.00 87.38 125 ALA A C 1
ATOM 933 O O . ALA A 1 125 ? 11.589 -0.916 -1.889 1.00 87.38 125 ALA A O 1
ATOM 934 N N . GLN A 1 126 ? 12.730 0.959 -1.398 1.00 88.25 126 GLN A N 1
ATOM 935 C CA . GLN A 1 126 ? 13.024 0.593 -0.011 1.00 88.25 126 GLN A CA 1
ATOM 936 C C . GLN A 1 126 ? 11.744 0.341 0.798 1.00 88.25 126 GLN A C 1
ATOM 938 O O . GLN A 1 126 ? 11.582 -0.752 1.339 1.00 88.25 126 GLN A O 1
ATOM 943 N N . ASN A 1 127 ? 10.805 1.293 0.818 1.00 91.00 127 ASN A N 1
ATOM 944 C CA . ASN A 1 127 ? 9.544 1.144 1.557 1.00 91.00 127 ASN A CA 1
ATOM 945 C C . ASN A 1 127 ? 8.749 -0.082 1.076 1.00 91.00 127 ASN A C 1
ATOM 947 O O . ASN A 1 127 ? 8.141 -0.807 1.861 1.00 91.00 127 ASN A O 1
ATOM 951 N N . THR A 1 128 ? 8.773 -0.342 -0.232 1.00 92.62 128 THR A N 1
ATOM 952 C CA . THR A 1 128 ? 8.094 -1.502 -0.819 1.00 92.62 128 THR A CA 1
ATOM 953 C C . THR A 1 128 ? 8.780 -2.818 -0.443 1.00 92.62 128 THR A C 1
ATOM 955 O O . THR A 1 128 ? 8.102 -3.814 -0.189 1.00 92.62 128 THR A O 1
ATOM 958 N N . CYS A 1 129 ? 10.113 -2.847 -0.377 1.00 91.50 129 CYS A N 1
ATOM 959 C CA . CYS A 1 129 ? 10.868 -3.998 0.116 1.00 91.50 129 CYS A CA 1
ATOM 960 C C . CYS A 1 129 ? 10.552 -4.300 1.583 1.00 91.50 129 CYS A C 1
ATOM 962 O O . CYS A 1 129 ? 10.371 -5.467 1.927 1.00 91.50 129 CYS A O 1
ATOM 964 N N . GLU A 1 130 ? 10.451 -3.279 2.435 1.00 91.31 130 GLU A N 1
ATOM 965 C CA . GLU A 1 130 ? 10.073 -3.432 3.846 1.00 91.31 130 GLU A CA 1
ATOM 966 C C . GLU A 1 130 ? 8.676 -4.065 3.968 1.00 91.31 130 GLU A C 1
ATOM 968 O O . GLU A 1 130 ? 8.516 -5.086 4.637 1.00 91.31 130 GLU A O 1
ATOM 973 N N . LEU A 1 131 ? 7.694 -3.560 3.213 1.00 94.12 131 LEU A N 1
ATOM 974 C CA . LEU A 1 131 ? 6.347 -4.138 3.125 1.00 94.12 131 LEU A CA 1
ATOM 975 C C . LEU A 1 131 ? 6.348 -5.610 2.699 1.00 94.12 131 LEU A C 1
ATOM 977 O O . LEU A 1 131 ? 5.741 -6.465 3.350 1.00 94.12 131 LEU A O 1
ATOM 981 N N . LEU A 1 132 ? 7.036 -5.918 1.596 1.00 94.19 132 LEU A N 1
ATOM 982 C CA . LEU A 1 132 ? 7.142 -7.284 1.088 1.00 94.19 132 LEU A CA 1
ATOM 983 C C . LEU A 1 132 ? 7.834 -8.197 2.102 1.00 94.19 132 LEU A C 1
ATOM 985 O O . LEU A 1 132 ? 7.417 -9.339 2.255 1.00 94.19 132 LEU A O 1
ATOM 989 N N . THR A 1 133 ? 8.832 -7.698 2.829 1.00 92.81 133 THR A N 1
ATOM 990 C CA . THR A 1 133 ? 9.535 -8.452 3.873 1.00 92.81 133 THR A CA 1
ATOM 991 C C . THR A 1 133 ? 8.579 -8.875 4.985 1.00 92.81 133 THR A C 1
ATOM 993 O O . THR A 1 133 ? 8.529 -10.057 5.320 1.00 92.81 133 THR A O 1
ATOM 996 N N . VAL A 1 134 ? 7.746 -7.961 5.494 1.00 93.88 134 VAL A N 1
ATOM 997 C CA . VAL A 1 134 ? 6.723 -8.290 6.505 1.00 93.88 134 VAL A CA 1
ATOM 998 C C . VAL A 1 134 ? 5.762 -9.370 5.991 1.00 93.88 134 VAL A C 1
ATOM 1000 O O . VAL A 1 134 ? 5.442 -10.319 6.706 1.00 93.88 134 VAL A O 1
ATOM 1003 N N . ILE A 1 135 ? 5.350 -9.283 4.722 1.00 95.75 135 ILE A N 1
ATOM 1004 C CA . ILE A 1 135 ? 4.499 -10.299 4.085 1.00 95.75 135 ILE A CA 1
ATOM 1005 C C . ILE A 1 135 ? 5.228 -11.644 3.985 1.00 95.75 135 ILE A C 1
ATOM 1007 O O . ILE A 1 135 ? 4.628 -12.678 4.267 1.00 95.75 135 ILE A O 1
ATOM 1011 N N . LEU A 1 136 ? 6.510 -11.660 3.611 1.00 94.38 136 LEU A N 1
ATOM 1012 C CA . LEU A 1 136 ? 7.307 -12.884 3.479 1.00 94.38 136 LEU A CA 1
ATOM 1013 C C . LEU A 1 136 ? 7.405 -13.667 4.795 1.00 94.38 136 LEU A C 1
ATOM 1015 O O . LEU A 1 136 ? 7.358 -14.899 4.756 1.00 94.38 136 LEU A O 1
ATOM 1019 N N . TYR A 1 137 ? 7.474 -12.972 5.935 1.00 93.44 137 TYR A N 1
ATOM 1020 C CA . TYR A 1 137 ? 7.483 -13.584 7.269 1.00 93.44 137 TYR A CA 1
ATOM 1021 C C . TYR A 1 137 ? 6.143 -14.228 7.664 1.00 93.44 137 TYR A C 1
ATOM 1023 O O . TYR A 1 137 ? 6.092 -15.033 8.596 1.00 93.44 137 TYR A O 1
ATOM 1031 N N . ALA A 1 138 ? 5.050 -13.933 6.955 1.00 92.81 138 ALA A N 1
ATOM 1032 C CA . ALA A 1 138 ? 3.757 -14.553 7.208 1.00 92.81 138 ALA A CA 1
ATOM 1033 C C . ALA A 1 138 ? 3.743 -16.038 6.822 1.00 92.81 138 ALA A C 1
ATOM 1035 O O . ALA A 1 138 ? 4.370 -16.475 5.849 1.00 92.81 138 ALA A O 1
ATOM 1036 N N . ARG A 1 139 ? 2.903 -16.828 7.504 1.00 90.88 139 ARG A N 1
ATOM 1037 C CA . ARG A 1 139 ? 2.623 -18.212 7.099 1.00 90.88 139 ARG A CA 1
ATOM 1038 C C . ARG A 1 139 ? 2.112 -18.221 5.654 1.00 90.88 139 ARG A C 1
ATOM 1040 O O . ARG A 1 139 ? 1.067 -17.651 5.365 1.00 90.88 139 ARG A O 1
ATOM 1047 N N . THR A 1 140 ? 2.836 -18.893 4.757 1.00 91.81 140 THR A N 1
ATOM 1048 C CA . THR A 1 140 ? 2.609 -18.937 3.290 1.00 91.81 140 THR A CA 1
ATOM 1049 C C . THR A 1 140 ? 2.833 -17.633 2.512 1.00 91.81 140 THR A C 1
ATOM 1051 O O . THR A 1 140 ? 2.682 -17.640 1.289 1.00 91.81 140 THR A O 1
ATOM 1054 N N . GLY A 1 141 ? 3.257 -16.543 3.157 1.00 92.75 141 GLY A N 1
ATOM 1055 C CA . GLY A 1 141 ? 3.451 -15.250 2.494 1.00 92.75 141 GLY A CA 1
ATOM 1056 C C . GLY A 1 141 ? 4.482 -15.299 1.366 1.00 92.75 141 GLY A C 1
ATOM 1057 O O . GLY A 1 141 ? 4.241 -14.779 0.278 1.00 92.75 141 GLY A O 1
ATOM 1058 N N . HIS A 1 142 ? 5.566 -16.059 1.551 1.00 93.50 142 HIS A N 1
ATOM 1059 C CA . HIS A 1 142 ? 6.538 -16.355 0.492 1.00 93.50 142 HIS A CA 1
ATOM 1060 C C . HIS A 1 142 ? 5.903 -16.939 -0.779 1.00 93.50 142 HIS A C 1
ATOM 1062 O O . HIS A 1 142 ? 6.225 -16.497 -1.880 1.00 93.50 142 HIS A O 1
ATOM 1068 N N . LEU A 1 143 ? 4.949 -17.872 -0.669 1.00 94.56 143 LEU A N 1
ATOM 1069 C CA . LEU A 1 143 ? 4.264 -18.432 -1.841 1.00 94.56 143 LEU A CA 1
ATOM 1070 C C . LEU A 1 143 ? 3.422 -17.374 -2.556 1.00 94.56 143 LEU A C 1
ATOM 1072 O O . LEU A 1 143 ? 3.364 -17.352 -3.785 1.00 94.56 143 LEU A O 1
ATOM 1076 N N . GLN A 1 144 ? 2.766 -16.498 -1.800 1.00 94.31 144 GLN A N 1
ATOM 1077 C CA . GLN A 1 144 ? 1.911 -15.456 -2.357 1.00 94.31 144 GLN A CA 1
ATOM 1078 C C . GLN A 1 144 ? 2.721 -14.363 -3.057 1.00 94.31 144 GLN A C 1
ATOM 1080 O O . GLN A 1 144 ? 2.403 -14.014 -4.194 1.00 94.31 144 GLN A O 1
ATOM 1085 N N . VAL A 1 145 ? 3.813 -13.900 -2.443 1.00 92.81 145 VAL A N 1
ATOM 1086 C CA . VAL A 1 145 ? 4.750 -12.947 -3.058 1.00 92.81 145 VAL A CA 1
ATOM 1087 C C . VAL A 1 145 ? 5.343 -13.540 -4.337 1.00 92.81 145 VAL A C 1
ATOM 1089 O O . VAL A 1 145 ? 5.322 -12.902 -5.386 1.00 92.81 145 VAL A O 1
ATOM 1092 N N . MET A 1 146 ? 5.768 -14.805 -4.313 1.00 91.56 146 MET A N 1
ATOM 1093 C CA . MET A 1 146 ? 6.292 -15.495 -5.497 1.00 91.56 146 MET A CA 1
ATOM 1094 C C . MET A 1 146 ? 5.269 -15.616 -6.634 1.00 91.56 146 MET A C 1
ATOM 1096 O O . MET A 1 146 ? 5.611 -15.444 -7.811 1.00 91.56 146 MET A O 1
ATOM 1100 N N . ARG A 1 147 ? 3.999 -15.881 -6.304 1.00 91.94 147 ARG A N 1
ATOM 1101 C CA . ARG A 1 147 ? 2.895 -15.861 -7.276 1.00 91.94 147 ARG A CA 1
ATOM 1102 C C . ARG A 1 147 ? 2.682 -14.459 -7.840 1.00 91.94 147 ARG A C 1
ATOM 1104 O O . ARG A 1 147 ? 2.506 -14.332 -9.048 1.00 91.94 147 ARG A O 1
ATOM 1111 N N . ALA A 1 148 ? 2.746 -13.421 -7.008 1.00 91.88 148 ALA A N 1
ATOM 1112 C CA . ALA A 1 148 ? 2.618 -12.036 -7.451 1.00 91.88 148 ALA A CA 1
ATOM 1113 C C . ALA A 1 148 ? 3.748 -11.635 -8.410 1.00 91.88 148 ALA A C 1
ATOM 1115 O O . ALA A 1 148 ? 3.460 -11.124 -9.489 1.00 91.88 148 ALA A O 1
ATOM 1116 N N . PHE A 1 149 ? 5.005 -11.963 -8.094 1.00 89.75 149 PHE A N 1
ATOM 1117 C CA . PHE A 1 149 ? 6.144 -11.759 -9.000 1.00 89.75 149 PHE A CA 1
ATOM 1118 C C . PHE A 1 149 ? 5.961 -12.475 -10.338 1.00 89.75 149 PHE A C 1
ATOM 1120 O O . PHE A 1 149 ? 6.259 -11.919 -11.390 1.00 89.75 149 PHE A O 1
ATOM 1127 N N . THR A 1 150 ? 5.442 -13.703 -10.305 1.00 88.38 150 THR A N 1
ATOM 1128 C CA . THR A 1 150 ? 5.192 -14.486 -11.521 1.00 88.38 150 THR A CA 1
ATOM 1129 C C . THR A 1 150 ? 4.085 -13.862 -12.378 1.00 88.38 150 THR A C 1
ATOM 1131 O O . THR A 1 150 ? 4.217 -13.825 -13.594 1.00 88.38 150 THR A O 1
ATOM 1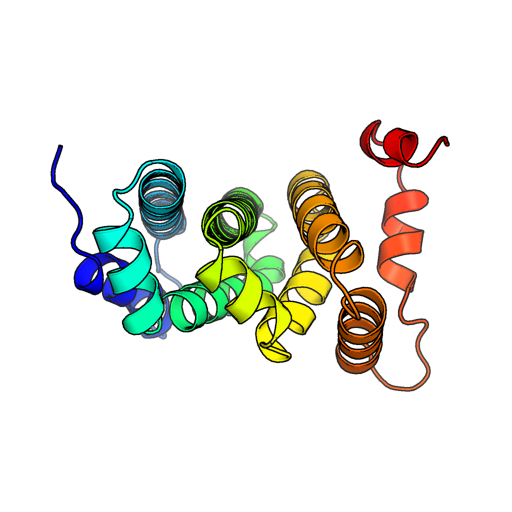134 N N . LYS A 1 151 ? 3.020 -13.325 -11.767 1.00 86.75 151 LYS A N 1
ATOM 1135 C CA . LYS A 1 151 ? 1.926 -12.646 -12.485 1.00 86.75 151 LYS A CA 1
ATOM 1136 C C . LYS A 1 151 ? 2.303 -11.250 -12.994 1.00 86.75 151 LYS A C 1
ATOM 1138 O O . LYS A 1 151 ? 1.796 -10.818 -14.022 1.00 86.75 151 LYS A O 1
ATOM 1143 N N . ALA A 1 152 ? 3.177 -10.541 -12.281 1.00 77.94 152 ALA A N 1
ATOM 1144 C CA . ALA A 1 152 ? 3.580 -9.179 -12.623 1.00 77.94 152 ALA A CA 1
ATOM 1145 C C . ALA A 1 152 ? 4.557 -9.105 -13.811 1.00 77.94 152 ALA A C 1
ATOM 1147 O O . ALA A 1 152 ? 4.827 -8.012 -14.311 1.00 77.94 152 ALA A O 1
ATOM 1148 N N . VAL A 1 153 ? 5.100 -10.241 -14.261 1.00 72.62 153 VAL A N 1
ATOM 1149 C CA . VAL A 1 153 ? 6.120 -10.306 -15.310 1.00 72.62 153 VAL A CA 1
ATOM 1150 C C . VAL A 1 153 ? 5.598 -11.115 -16.504 1.00 72.62 153 VAL A C 1
ATOM 1152 O O . VAL A 1 153 ? 5.081 -12.213 -16.311 1.00 72.62 153 VAL A O 1
ATOM 1155 N N . PRO A 1 154 ? 5.734 -10.614 -17.749 1.00 66.81 154 PRO A N 1
ATOM 1156 C CA . PRO A 1 154 ? 5.372 -11.378 -18.940 1.00 66.81 154 PRO A CA 1
ATOM 1157 C C . PRO A 1 154 ? 6.110 -12.722 -19.007 1.00 66.81 154 PRO A C 1
ATOM 1159 O O . PRO A 1 154 ? 7.284 -12.809 -18.632 1.00 66.81 154 PRO A O 1
ATOM 1162 N N . HIS A 1 155 ? 5.435 -13.750 -19.530 1.00 64.62 155 HIS A N 1
ATOM 1163 C CA . HIS A 1 155 ? 5.985 -15.100 -19.675 1.00 64.62 155 HIS A CA 1
ATOM 1164 C C . HIS A 1 155 ? 7.376 -15.077 -20.339 1.00 64.62 155 HIS A C 1
ATOM 1166 O O . HIS A 1 155 ? 7.596 -14.376 -21.326 1.00 64.62 155 HIS A O 1
ATO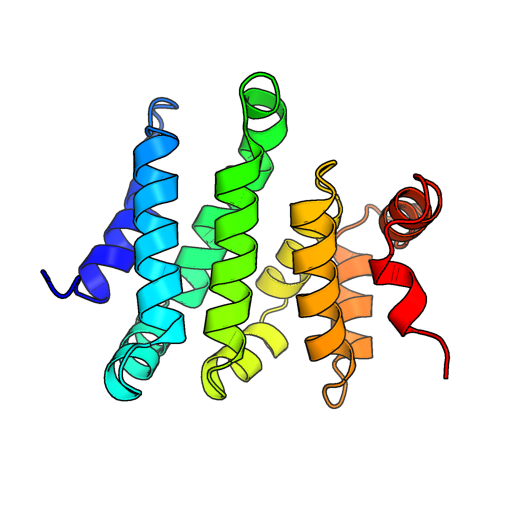M 1172 N N . GLY A 1 156 ? 8.324 -15.833 -19.774 1.00 57.72 156 GLY A N 1
ATOM 1173 C CA . GLY A 1 156 ? 9.686 -15.974 -20.307 1.00 57.72 156 GLY A CA 1
ATOM 1174 C C . GLY A 1 156 ? 10.696 -14.908 -19.861 1.00 57.72 156 GLY A C 1
ATOM 1175 O O . GLY A 1 156 ? 11.865 -14.997 -20.226 1.00 57.72 156 GLY A O 1
ATOM 1176 N N . ARG A 1 157 ? 10.301 -13.917 -19.051 1.00 69.31 157 ARG A N 1
ATOM 1177 C CA . ARG A 1 157 ? 11.239 -12.954 -18.445 1.00 69.31 157 ARG A CA 1
ATOM 1178 C C . ARG A 1 157 ? 11.581 -13.334 -17.004 1.00 69.31 157 ARG A C 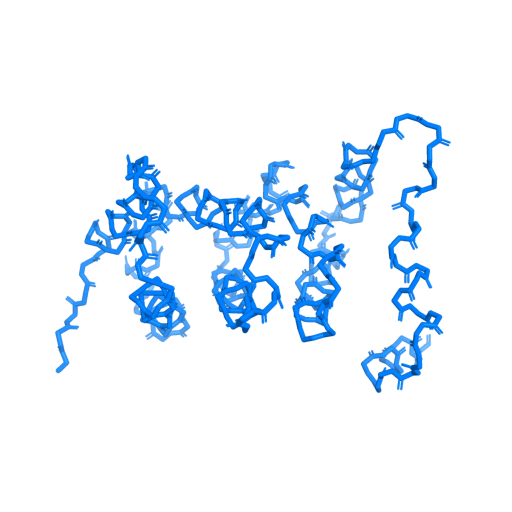1
ATOM 1180 O O . ARG A 1 157 ? 10.770 -13.911 -16.285 1.00 69.31 157 ARG A O 1
ATOM 1187 N N . ASN A 1 158 ? 12.792 -12.982 -16.565 1.00 78.44 158 ASN A N 1
ATOM 1188 C CA . ASN A 1 158 ? 13.224 -13.225 -15.189 1.00 78.44 158 ASN A CA 1
ATOM 1189 C C . ASN A 1 158 ? 12.364 -12.404 -14.212 1.00 78.44 158 ASN A C 1
ATOM 1191 O O . ASN A 1 158 ? 12.457 -11.174 -14.178 1.00 78.44 158 ASN A O 1
ATOM 1195 N N . ARG A 1 159 ? 11.560 -13.099 -13.397 1.00 78.00 159 ARG A N 1
ATOM 1196 C CA . ARG A 1 159 ? 10.649 -12.493 -12.415 1.00 78.00 159 ARG A CA 1
ATOM 1197 C C . ARG A 1 159 ? 11.346 -11.662 -11.334 1.00 78.00 159 ARG A C 1
ATOM 1199 O O . ARG A 1 159 ? 10.712 -10.814 -10.729 1.00 78.00 159 ARG A O 1
ATOM 1206 N N . PHE A 1 160 ? 12.644 -11.865 -11.120 1.00 81.19 160 PHE A N 1
ATOM 1207 C CA . PHE A 1 160 ? 13.444 -11.152 -10.122 1.00 81.19 160 PHE A CA 1
ATOM 1208 C C . PHE A 1 160 ? 14.332 -10.059 -10.711 1.00 81.19 160 PHE A C 1
ATOM 1210 O O . PHE A 1 160 ? 15.119 -9.460 -9.982 1.00 81.19 160 PHE A O 1
ATOM 1217 N N . ARG A 1 161 ? 14.225 -9.775 -12.016 1.00 80.44 161 ARG A N 1
ATOM 1218 C CA . ARG A 1 161 ? 15.078 -8.788 -12.696 1.00 80.44 161 ARG A CA 1
ATOM 1219 C C . ARG A 1 161 ? 15.141 -7.455 -11.951 1.00 80.44 161 ARG A C 1
ATOM 1221 O O . ARG A 1 161 ? 16.218 -6.885 -11.836 1.00 80.44 161 ARG A O 1
ATOM 1228 N N . SER A 1 162 ? 14.010 -6.975 -11.451 1.00 70.50 162 SER A N 1
ATOM 1229 C CA . SER A 1 162 ? 13.938 -5.694 -10.752 1.00 70.50 162 SER A CA 1
ATOM 1230 C C . SER A 1 162 ? 14.631 -5.726 -9.396 1.00 70.50 162 SER A C 1
ATOM 1232 O O . SER A 1 162 ? 15.363 -4.798 -9.086 1.00 70.50 162 SER A O 1
ATOM 1234 N N . LEU A 1 163 ? 14.498 -6.816 -8.631 1.00 76.88 163 LEU A N 1
ATOM 1235 C CA . LEU A 1 163 ? 15.263 -7.001 -7.393 1.00 76.88 163 LEU A CA 1
ATOM 1236 C C . LEU A 1 163 ? 16.767 -7.006 -7.678 1.00 76.88 163 LEU A C 1
ATOM 1238 O O . LEU A 1 163 ? 17.521 -6.299 -7.022 1.00 76.88 163 LEU A O 1
ATOM 1242 N N . VAL A 1 164 ? 17.199 -7.750 -8.700 1.00 81.38 164 VAL A N 1
ATOM 1243 C CA . VAL A 1 164 ? 18.612 -7.799 -9.107 1.00 81.38 164 VAL A CA 1
ATOM 1244 C C . VAL A 1 164 ? 19.115 -6.425 -9.547 1.00 81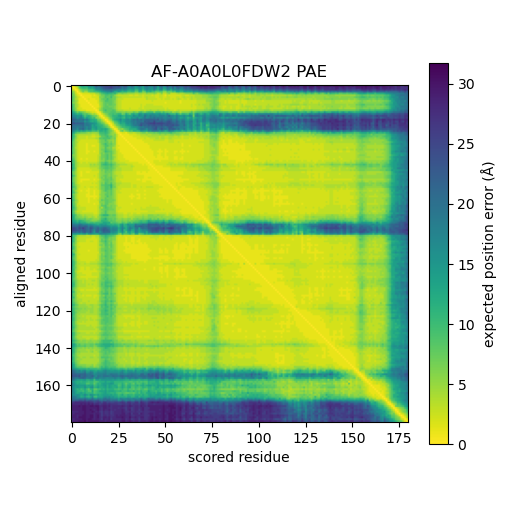.38 164 VAL A C 1
ATOM 1246 O O . VAL A 1 164 ? 20.215 -6.034 -9.170 1.00 81.38 164 VAL A O 1
ATOM 1249 N N . ALA A 1 165 ? 18.313 -5.667 -10.297 1.00 75.56 165 ALA A N 1
ATOM 1250 C CA . ALA A 1 165 ? 18.667 -4.313 -10.714 1.00 75.56 165 ALA A CA 1
ATOM 1251 C C . ALA A 1 165 ? 18.839 -3.364 -9.515 1.00 75.56 165 ALA A C 1
ATOM 1253 O O . ALA A 1 165 ? 19.817 -2.623 -9.480 1.00 75.56 165 ALA A O 1
ATOM 1254 N N . GLN A 1 166 ? 17.945 -3.438 -8.523 1.00 70.25 166 GLN A N 1
ATOM 1255 C CA . GLN A 1 166 ? 18.029 -2.636 -7.295 1.00 70.25 166 GLN A CA 1
ATOM 1256 C C . GLN A 1 166 ? 19.246 -3.018 -6.434 1.00 70.25 166 GLN A C 1
ATOM 1258 O O . GLN A 1 166 ? 19.875 -2.147 -5.843 1.00 70.25 166 GLN A O 1
ATOM 1263 N N . MET A 1 167 ? 19.624 -4.302 -6.396 1.00 70.50 167 MET A N 1
ATOM 1264 C CA . MET A 1 167 ? 20.847 -4.756 -5.713 1.00 70.50 167 MET A CA 1
ATOM 1265 C C . MET A 1 167 ? 22.132 -4.331 -6.443 1.00 70.50 167 MET A C 1
ATOM 1267 O O . MET A 1 167 ? 23.164 -4.136 -5.806 1.00 70.50 167 MET A O 1
ATOM 1271 N N . ALA A 1 168 ? 22.087 -4.214 -7.774 1.00 70.38 168 ALA A N 1
ATOM 1272 C CA . ALA A 1 168 ? 23.235 -3.841 -8.600 1.00 70.38 168 ALA A CA 1
ATOM 1273 C C . ALA A 1 168 ? 23.480 -2.322 -8.646 1.00 70.38 168 ALA A C 1
ATOM 1275 O O . ALA A 1 168 ? 24.618 -1.881 -8.823 1.00 70.38 168 ALA A O 1
ATOM 1276 N N . SER A 1 169 ? 22.439 -1.500 -8.478 1.00 60.31 169 SER A N 1
ATOM 1277 C CA . SER A 1 169 ? 22.610 -0.075 -8.192 1.00 60.31 169 SER A CA 1
ATOM 1278 C C . SER A 1 169 ? 23.172 0.088 -6.777 1.00 60.31 169 SER A C 1
ATOM 1280 O O . SER A 1 169 ? 22.612 -0.487 -5.857 1.00 60.31 169 SER A O 1
ATOM 1282 N N . LYS A 1 170 ? 24.292 0.821 -6.638 1.00 52.53 170 LYS A N 1
ATOM 1283 C CA . LYS A 1 170 ? 25.097 1.082 -5.417 1.00 52.53 170 LYS A CA 1
ATOM 1284 C C . LYS A 1 170 ? 24.446 0.690 -4.074 1.00 52.53 170 LYS A C 1
ATOM 1286 O O . LYS A 1 170 ? 23.312 1.094 -3.822 1.00 52.53 170 LYS A O 1
ATOM 1291 N N . PRO A 1 171 ? 25.199 0.044 -3.157 1.00 46.41 171 PRO A N 1
ATOM 1292 C CA . PRO A 1 171 ? 24.659 -0.505 -1.919 1.00 46.41 171 PRO A CA 1
ATOM 1293 C C . PRO A 1 171 ? 23.987 0.598 -1.104 1.00 46.41 171 PRO A C 1
ATOM 1295 O O . PRO A 1 171 ? 24.637 1.428 -0.471 1.00 46.41 171 PRO A O 1
ATOM 1298 N N . THR A 1 172 ? 22.660 0.609 -1.143 1.00 50.34 172 THR A N 1
ATOM 1299 C CA . THR A 1 172 ? 21.863 1.361 -0.186 1.00 50.34 172 THR A CA 1
ATOM 1300 C C . THR A 1 172 ? 21.907 0.523 1.085 1.00 50.34 172 THR A C 1
ATOM 1302 O O . THR A 1 172 ? 21.641 -0.679 1.032 1.00 50.34 172 THR A O 1
ATOM 1305 N N . ALA A 1 173 ? 22.288 1.123 2.213 1.00 48.00 173 ALA A N 1
ATOM 1306 C CA . ALA A 1 173 ? 22.527 0.444 3.493 1.00 48.00 173 ALA A CA 1
ATOM 1307 C C . ALA A 1 173 ? 21.377 -0.480 3.973 1.00 48.00 173 ALA A C 1
ATOM 1309 O O . ALA A 1 173 ? 21.585 -1.312 4.849 1.00 48.00 173 ALA A O 1
ATOM 1310 N N . ALA A 1 174 ? 20.192 -0.392 3.362 1.00 47.38 174 ALA A N 1
ATOM 1311 C CA . ALA A 1 174 ? 19.034 -1.247 3.604 1.00 47.38 174 ALA A CA 1
ATOM 1312 C C . ALA A 1 174 ? 19.236 -2.738 3.247 1.00 47.38 174 ALA A C 1
ATOM 1314 O O . ALA A 1 174 ? 18.598 -3.593 3.854 1.00 47.38 174 ALA A O 1
ATOM 1315 N N . LEU A 1 175 ? 20.133 -3.091 2.315 1.00 43.97 175 LEU A N 1
ATOM 1316 C CA . LEU A 1 175 ? 20.382 -4.504 1.962 1.00 43.97 175 LEU A CA 1
ATOM 1317 C C . LEU A 1 175 ? 21.315 -5.236 2.946 1.00 43.97 175 LEU A C 1
ATOM 1319 O O . LEU A 1 175 ? 21.466 -6.451 2.850 1.00 43.97 175 LEU A O 1
ATOM 1323 N N . MET A 1 176 ? 21.900 -4.530 3.920 1.00 39.78 176 MET A N 1
ATOM 1324 C CA . MET A 1 176 ? 22.740 -5.136 4.963 1.00 39.78 176 MET A CA 1
ATOM 1325 C C . MET A 1 176 ? 21.942 -5.790 6.106 1.00 39.78 176 MET A C 1
ATOM 1327 O O . MET A 1 176 ? 22.542 -6.366 7.006 1.00 39.78 176 MET A O 1
ATOM 1331 N N . VAL A 1 177 ? 20.604 -5.745 6.080 1.00 43.78 177 VAL A N 1
ATOM 1332 C CA . VAL A 1 177 ? 19.757 -6.310 7.153 1.00 43.78 177 VAL A CA 1
ATOM 1333 C C . VAL A 1 177 ? 19.515 -7.824 6.991 1.00 43.78 177 VAL A C 1
ATOM 1335 O O . VAL A 1 177 ? 19.018 -8.469 7.905 1.00 43.78 177 VAL A O 1
ATOM 1338 N N . CYS A 1 178 ? 19.931 -8.441 5.879 1.00 33.34 178 CYS A N 1
ATOM 1339 C CA . CYS A 1 178 ? 19.904 -9.905 5.706 1.00 33.34 178 CYS A CA 1
ATOM 1340 C C . CYS A 1 178 ? 21.255 -10.576 6.032 1.00 33.34 178 CYS A C 1
ATOM 1342 O O . CYS A 1 178 ? 21.657 -11.517 5.354 1.00 33.34 178 CYS A O 1
ATOM 1344 N N . GLY A 1 179 ? 21.966 -10.069 7.042 1.00 31.41 179 GLY A N 1
ATOM 1345 C CA . GLY A 1 179 ? 23.145 -10.708 7.630 1.00 31.41 179 GLY A CA 1
ATOM 1346 C C . GLY A 1 179 ? 22.812 -11.356 8.973 1.00 31.41 179 GLY A C 1
ATOM 1347 O O . GLY A 1 179 ? 23.138 -10.791 10.015 1.00 31.41 179 GLY A O 1
ATOM 1348 N N . LEU A 1 180 ? 22.157 -12.518 8.930 1.00 32.78 180 LEU A N 1
ATOM 1349 C CA . LEU A 1 180 ? 22.177 -13.546 9.976 1.00 32.78 180 LEU A CA 1
ATOM 1350 C C . LEU A 1 180 ? 22.466 -14.890 9.309 1.00 32.78 180 LEU A C 1
ATOM 1352 O O . LEU A 1 180 ? 21.805 -15.175 8.284 1.00 32.78 180 LEU A O 1
#

Foldseek 3Di:
DPDQALVNLLCQLCVLVPDPPPPPPPVSLLVSLVSLLCCLQPPDPVRLVVNVVVCVVVSLLSSLVVLLVCCVVCVVPPSCSSLLSSLSSLVSLCVDPVSVVVCLPDLSNLLSLLSQCLPPDLSSVLSSVVVLVVQCPDDCSVVSNVVSLVVNDPPPDDSCVSVVVSPPPPDDVSVVPPPD

Solvent-accessible surface area (backbone atoms only — not comparable to full-atom values): 10118 Å² total; per-residue (Å²): 131,87,81,78,49,61,67,55,53,41,47,51,41,43,51,69,62,70,51,87,58,87,72,64,51,68,65,59,56,35,50,53,37,52,53,48,26,49,47,50,64,70,45,55,68,72,55,53,50,49,30,57,75,68,47,36,63,58,31,52,49,50,42,44,52,51,50,62,71,43,28,84,79,33,56,87,77,72,45,54,65,49,55,33,37,46,44,51,27,52,48,28,37,41,74,38,71,68,43,32,54,49,49,76,68,33,67,64,52,44,26,47,46,53,53,47,42,61,42,98,40,72,66,36,25,48,52,34,48,54,50,51,48,61,41,42,74,38,92,67,24,51,60,53,52,53,49,19,33,54,71,68,36,66,90,96,56,72,59,54,50,55,60,53,50,58,67,68,45,75,86,56,80,76,72,65,75,79,77,126

Radius of gyration: 16.26 Å; Cα contacts (8 Å, |Δi|>4): 157; chains: 1; bounding box: 41×38×37 Å

Organism: NCBI:txid667725